Protein AF-A0A3C1RRQ0-F1 (afdb_monomer_lite)

Secondary structure (DSSP, 8-state):
-HHHHHHHHHTS---HHHHHHHHHHHHHHHHHHTT-THHHHHHHHHHHHHHT-TTTS-GGGTTTTTHHHHHHHHHHHTHHHHHHHHHHHHHHHHHHHHTS----SEEEEEEE-SSSPPEEEEEE-GGGGT--HHHHHHHHHHHHHHHHHHH----SEEEEEEE-TTS-EEEEEE-SSTTS-EE---HHHHHHHHHHHGGGT----

Radius of gyration: 26.64 Å; chains: 1; bounding box: 57×30×77 Å

Foldseek 3Di:
DLVLQLVLLVVDPDDPLCSNLLSLQLVLLLCVVVVHPSNVVSPVVSLVSLVVCCVQQPPPCVPPPCSVVSSVVSVVVCVVVSVVSSVVVNVVVVVVVVVQLQFAQKKWKWFAAPDDHTDIDIDGDPCRRVDGPVRVVVVNLVSVVVVCVVVVDQGPWMKMFGAHPVRATSWMWTCNPSVDIDTDPDRVCRVVVCVVCCVVVPDDD

Sequence (205 aa):
INQLASWFLSMFSIPSQILEVLTHTVTSVVCKAIGSAGAEVSRYLSAGLLQGLPQLIPKIGSTTGTLFGGAWAVLMGYAPWIALVAGLILVALKLSDKKKVKFGRLVYLFGTRLVGSPDTGFAGTYDMYDMNEAQMRAFIIEFAKELLHELGVAYVNLWAFNINNDDEVALMFDLTNINNPVEITDKTIQQTTWDSLKHFADEPF

Structure (mmCIF, N/CA/C/O backbone):
data_AF-A0A3C1RRQ0-F1
#
_entry.id   AF-A0A3C1RRQ0-F1
#
loop_
_atom_site.group_PDB
_atom_site.id
_atom_site.type_symbol
_atom_site.label_atom_id
_atom_site.label_alt_id
_atom_site.label_comp_id
_atom_site.label_asym_id
_atom_site.label_entity_id
_atom_site.label_seq_id
_atom_site.pdbx_PDB_ins_code
_atom_site.Cartn_x
_atom_site.Cartn_y
_atom_site.Cartn_z
_atom_site.occupancy
_atom_site.B_iso_or_equiv
_atom_site.auth_seq_id
_atom_site.auth_comp_id
_atom_site.auth_asym_id
_atom_site.auth_atom_id
_atom_site.pdbx_PDB_model_num
ATOM 1 N N . ILE A 1 1 ? 7.209 5.432 -12.928 1.00 79.75 1 ILE A N 1
ATOM 2 C CA . ILE A 1 1 ? 8.268 4.565 -13.516 1.00 79.75 1 ILE A CA 1
ATOM 3 C C . ILE A 1 1 ? 9.318 5.395 -14.250 1.00 79.75 1 ILE A C 1
ATOM 5 O O . ILE A 1 1 ? 10.473 5.313 -13.867 1.00 79.75 1 ILE A O 1
ATOM 9 N N . ASN A 1 2 ? 8.944 6.234 -15.224 1.00 82.19 2 ASN A N 1
ATOM 10 C CA . ASN A 1 2 ? 9.904 7.053 -15.982 1.00 82.19 2 ASN A CA 1
ATOM 11 C C . ASN A 1 2 ? 10.783 7.965 -15.097 1.00 82.19 2 ASN A C 1
ATOM 13 O O . ASN A 1 2 ? 12.002 7.879 -15.170 1.00 82.19 2 ASN A O 1
ATOM 17 N N . GLN A 1 3 ? 10.192 8.716 -14.161 1.00 84.12 3 GLN A N 1
ATOM 18 C CA . GLN A 1 3 ? 10.955 9.531 -13.198 1.00 84.12 3 GLN A CA 1
ATOM 19 C C . GLN A 1 3 ? 11.933 8.703 -12.343 1.00 84.12 3 GLN A C 1
ATOM 21 O O . GLN A 1 3 ? 13.057 9.132 -12.109 1.00 84.12 3 GLN A O 1
ATOM 26 N N . LEU A 1 4 ? 11.537 7.492 -11.926 1.00 81.56 4 LEU A N 1
ATOM 27 C CA . LEU A 1 4 ? 12.416 6.574 -11.189 1.00 81.56 4 LEU A CA 1
ATOM 28 C C . LEU A 1 4 ? 13.572 6.095 -12.069 1.00 81.56 4 LEU A C 1
ATOM 30 O O . LEU A 1 4 ? 14.715 6.104 -11.628 1.00 81.56 4 LEU A O 1
ATOM 34 N N . ALA A 1 5 ? 13.287 5.716 -13.317 1.00 82.75 5 ALA A N 1
ATOM 35 C CA . ALA A 1 5 ? 14.312 5.322 -14.276 1.00 82.75 5 ALA A CA 1
ATOM 36 C C . ALA A 1 5 ? 15.308 6.463 -14.524 1.00 82.75 5 ALA A C 1
ATOM 38 O O . ALA A 1 5 ? 16.509 6.226 -14.455 1.00 82.75 5 ALA A O 1
ATOM 39 N N . SER A 1 6 ? 14.829 7.696 -14.717 1.00 86.06 6 SER A N 1
ATOM 40 C CA . SER A 1 6 ? 15.682 8.877 -14.885 1.00 86.06 6 SER A CA 1
ATOM 41 C C . SER A 1 6 ? 16.550 9.130 -13.655 1.00 86.06 6 SER A C 1
ATOM 43 O O . SER A 1 6 ? 17.738 9.402 -13.794 1.00 86.06 6 SER A O 1
ATOM 45 N N . TRP A 1 7 ? 15.973 9.033 -12.455 1.00 86.12 7 TRP A N 1
ATOM 46 C CA . TRP A 1 7 ? 16.695 9.247 -11.204 1.00 86.12 7 TRP A CA 1
ATOM 47 C C . TRP A 1 7 ? 17.807 8.213 -11.011 1.00 86.12 7 TRP A C 1
ATOM 49 O O . TRP A 1 7 ? 18.962 8.591 -10.834 1.00 86.12 7 TRP A O 1
ATOM 59 N N . PHE A 1 8 ? 17.499 6.920 -11.144 1.00 85.75 8 PHE A N 1
ATOM 60 C CA . PHE A 1 8 ? 18.507 5.865 -11.037 1.00 85.75 8 PHE A CA 1
ATOM 61 C C . PHE A 1 8 ? 19.578 5.984 -12.123 1.00 85.75 8 PHE A C 1
ATOM 63 O O . PHE A 1 8 ? 20.761 5.856 -11.827 1.00 85.75 8 PHE A O 1
ATOM 70 N N . LEU A 1 9 ? 19.191 6.258 -13.373 1.00 85.44 9 LEU A N 1
ATOM 71 C CA . LEU A 1 9 ? 20.148 6.395 -14.470 1.00 85.44 9 LEU A CA 1
ATOM 72 C C . LEU A 1 9 ? 21.063 7.619 -14.304 1.00 85.44 9 LEU A C 1
ATOM 74 O O . LEU A 1 9 ? 22.229 7.548 -14.681 1.00 85.44 9 LEU A O 1
ATOM 78 N N . SER A 1 10 ? 20.569 8.705 -13.697 1.00 84.50 10 SER A N 1
ATOM 79 C CA . SER A 1 10 ? 21.356 9.915 -13.411 1.00 84.50 10 SER A CA 1
ATOM 80 C C . SER A 1 10 ? 22.462 9.711 -12.373 1.00 84.50 10 SER A C 1
ATOM 82 O O . SER A 1 10 ? 23.395 10.507 -12.309 1.00 84.50 10 SER A O 1
ATOM 84 N N . MET A 1 11 ? 22.387 8.636 -11.579 1.00 84.88 11 MET A N 1
ATOM 85 C CA . MET A 1 11 ? 23.452 8.269 -10.638 1.00 84.88 11 MET A CA 1
ATOM 86 C C . MET A 1 11 ? 24.686 7.714 -11.344 1.00 84.88 11 MET A C 1
ATOM 88 O O . MET A 1 11 ? 25.777 7.702 -10.777 1.00 84.88 11 MET A O 1
ATOM 92 N N . PHE A 1 12 ? 24.516 7.245 -12.577 1.00 82.81 12 PHE A N 1
ATOM 93 C CA . PHE A 1 12 ? 25.613 6.822 -13.425 1.00 82.81 12 PHE A CA 1
ATOM 94 C C . PHE A 1 12 ? 26.057 8.019 -14.266 1.00 82.81 12 PHE A C 1
ATOM 96 O O . PHE A 1 12 ? 25.234 8.829 -14.689 1.00 82.81 12 PHE A O 1
ATOM 103 N N . SER A 1 13 ? 27.357 8.132 -14.546 1.00 81.56 13 SER A N 1
ATOM 104 C CA . SER A 1 13 ? 27.930 9.195 -15.390 1.00 81.56 13 SER A CA 1
ATOM 105 C C . SER A 1 13 ? 27.592 9.000 -16.880 1.00 81.56 13 SER A C 1
ATOM 107 O O . SER A 1 13 ? 28.469 8.954 -17.741 1.00 81.56 13 SER A O 1
ATOM 109 N N . ILE A 1 14 ? 26.307 8.822 -17.181 1.00 83.12 14 ILE A N 1
ATOM 110 C CA . ILE A 1 14 ? 25.755 8.617 -18.513 1.00 83.12 14 ILE A CA 1
ATOM 111 C C . ILE A 1 14 ? 25.601 9.986 -19.190 1.00 83.12 14 ILE A C 1
ATOM 113 O O . ILE A 1 14 ? 25.056 10.911 -18.584 1.00 83.12 14 ILE A O 1
ATOM 117 N N . PRO A 1 15 ? 26.027 10.134 -20.457 1.00 82.69 15 PRO A N 1
ATOM 118 C CA . PRO A 1 15 ? 25.820 11.366 -21.207 1.00 82.69 15 PRO A CA 1
ATOM 119 C C . PRO A 1 15 ? 24.340 11.764 -21.267 1.00 82.69 15 PRO A C 1
ATOM 121 O O . PRO A 1 15 ? 23.478 10.944 -21.589 1.00 82.69 15 PRO A O 1
ATOM 124 N N . SER A 1 16 ? 24.042 13.044 -21.044 1.00 79.00 16 SER A N 1
ATOM 125 C CA . SER A 1 16 ? 22.667 13.574 -21.062 1.00 79.00 16 SER A CA 1
ATOM 126 C C . SER A 1 16 ? 21.916 13.269 -22.363 1.00 79.00 16 SER A C 1
ATOM 128 O O . SER A 1 16 ? 20.717 13.020 -22.340 1.00 79.00 16 SER A O 1
ATOM 130 N N . GLN A 1 17 ? 22.640 13.202 -23.482 1.00 77.50 17 GLN A N 1
ATOM 131 C CA . GLN A 1 17 ? 22.106 12.916 -24.816 1.00 77.50 17 GLN A CA 1
ATOM 132 C C . GLN A 1 17 ? 21.494 11.511 -24.948 1.00 77.50 17 GLN A C 1
ATOM 134 O O . GLN A 1 17 ? 20.570 11.329 -25.731 1.00 77.50 17 GLN A O 1
ATOM 139 N N . ILE A 1 18 ? 21.998 10.516 -24.205 1.00 82.62 18 ILE A N 1
ATOM 140 C CA . ILE A 1 18 ? 21.470 9.140 -24.230 1.00 82.62 18 ILE A CA 1
ATOM 141 C C . ILE A 1 18 ? 20.615 8.835 -22.994 1.00 82.62 18 ILE A C 1
ATOM 143 O O . ILE A 1 18 ? 19.837 7.885 -22.997 1.00 82.62 18 ILE A O 1
ATOM 147 N N . LEU A 1 19 ? 20.718 9.649 -21.941 1.00 85.94 19 LEU A N 1
ATOM 148 C CA . LEU A 1 19 ? 20.004 9.448 -20.683 1.00 85.94 19 LEU A CA 1
ATOM 149 C C . LEU A 1 19 ? 18.484 9.355 -20.886 1.00 85.94 19 LEU A C 1
ATOM 151 O O . LEU A 1 19 ? 17.839 8.463 -20.334 1.00 85.94 19 LEU A O 1
ATOM 155 N N . GLU A 1 20 ? 17.916 10.231 -21.714 1.00 85.50 20 GLU A N 1
ATOM 156 C CA . GLU A 1 20 ? 16.476 10.258 -21.995 1.00 85.50 20 GLU A CA 1
ATOM 157 C C . GLU A 1 20 ? 16.025 9.003 -22.763 1.00 85.50 20 GLU A C 1
ATOM 159 O O . GLU A 1 20 ? 15.056 8.338 -22.385 1.00 85.50 20 GLU A O 1
ATOM 164 N N . VAL A 1 21 ? 16.807 8.586 -23.765 1.00 85.62 21 VAL A N 1
ATOM 165 C CA . VAL A 1 21 ? 16.605 7.325 -24.497 1.00 85.62 21 VAL A CA 1
ATOM 166 C C . VAL A 1 21 ? 16.619 6.128 -23.544 1.00 85.62 21 VAL A C 1
ATOM 168 O O . VAL A 1 21 ? 15.747 5.256 -23.611 1.00 85.62 21 VAL A O 1
ATOM 171 N N . LEU A 1 22 ? 17.604 6.058 -22.646 1.00 87.44 22 LEU A N 1
ATOM 172 C CA . LEU A 1 22 ? 17.725 4.960 -21.686 1.00 87.44 22 LEU A CA 1
ATOM 173 C C . LEU A 1 22 ? 16.583 4.977 -20.673 1.00 87.44 22 LEU A C 1
ATOM 175 O O . LEU A 1 22 ? 16.071 3.918 -20.325 1.00 87.44 22 LEU A O 1
ATOM 179 N N . THR A 1 23 ? 16.119 6.157 -20.271 1.00 88.50 23 THR A N 1
ATOM 180 C CA . THR A 1 23 ? 14.986 6.325 -19.355 1.00 88.50 23 THR A CA 1
ATOM 181 C C . THR A 1 23 ? 13.710 5.726 -19.938 1.00 88.50 23 THR A C 1
ATOM 183 O O . THR A 1 23 ? 13.039 4.920 -19.284 1.00 88.50 23 THR A O 1
ATOM 186 N N . HIS A 1 24 ? 13.393 6.047 -21.193 1.00 86.25 24 HIS A N 1
ATOM 187 C CA . HIS A 1 24 ? 12.245 5.461 -21.884 1.00 86.25 24 HIS A CA 1
ATOM 188 C C . HIS A 1 24 ? 12.434 3.964 -22.164 1.00 86.25 24 HIS A C 1
ATOM 190 O O . HIS A 1 24 ? 11.478 3.193 -22.063 1.00 86.25 24 HIS A O 1
ATOM 196 N N . THR A 1 25 ? 13.668 3.518 -22.409 1.00 85.56 25 THR A N 1
ATOM 197 C CA . THR A 1 25 ? 13.975 2.101 -22.648 1.00 85.56 25 THR A CA 1
ATOM 198 C C . THR A 1 25 ? 13.790 1.266 -21.383 1.00 85.56 25 THR A C 1
ATOM 200 O O . THR A 1 25 ? 13.086 0.258 -21.410 1.00 85.56 25 THR A O 1
ATOM 203 N N . VAL A 1 26 ? 14.330 1.716 -20.248 1.00 89.12 26 VAL A N 1
ATOM 204 C CA . VAL A 1 26 ? 14.112 1.097 -18.933 1.00 89.12 26 VAL A CA 1
ATOM 205 C C . VAL A 1 26 ? 12.627 1.108 -18.582 1.00 89.12 26 VAL A C 1
ATOM 207 O O . VAL A 1 26 ? 12.093 0.088 -18.152 1.00 89.12 26 VAL A O 1
ATOM 210 N N . THR A 1 27 ? 11.930 2.223 -18.825 1.00 86.25 27 THR A N 1
ATOM 211 C CA . THR A 1 27 ? 10.479 2.315 -18.603 1.00 86.25 27 THR A CA 1
ATOM 212 C C . THR A 1 27 ? 9.725 1.279 -19.431 1.00 86.25 27 THR A C 1
ATOM 214 O O . THR A 1 27 ? 8.854 0.600 -18.897 1.00 86.25 27 THR A O 1
ATOM 217 N N . SER A 1 28 ? 10.084 1.099 -20.706 1.00 86.38 28 SER A N 1
ATOM 218 C CA . SER A 1 28 ? 9.483 0.081 -21.573 1.00 86.38 28 SER A CA 1
ATOM 219 C C . SER A 1 28 ? 9.704 -1.336 -21.035 1.00 86.38 28 SER A C 1
ATOM 221 O O . SER A 1 28 ? 8.750 -2.110 -20.960 1.00 86.38 28 SER A O 1
ATOM 223 N N . VAL A 1 29 ? 10.926 -1.663 -20.594 1.00 87.56 29 VAL A N 1
ATOM 224 C CA . VAL A 1 29 ? 11.265 -2.977 -20.017 1.00 87.56 29 VAL A CA 1
ATOM 225 C C . VAL A 1 29 ? 10.462 -3.250 -18.746 1.00 87.56 29 VAL A C 1
ATOM 227 O O . VAL A 1 29 ? 9.860 -4.316 -18.623 1.00 87.56 29 VAL A O 1
ATOM 230 N N . VAL A 1 30 ? 10.405 -2.283 -17.826 1.00 86.88 30 VAL A N 1
ATOM 231 C CA . VAL A 1 30 ? 9.637 -2.410 -16.579 1.00 86.88 30 VAL A CA 1
ATOM 232 C C . VAL A 1 30 ? 8.147 -2.561 -16.883 1.00 86.88 30 VAL A C 1
ATOM 234 O O . VAL A 1 30 ? 7.524 -3.493 -16.386 1.00 86.88 30 VAL A O 1
ATOM 237 N N . CYS A 1 31 ? 7.584 -1.703 -17.742 1.00 81.31 31 CYS A N 1
ATOM 238 C CA . CYS A 1 31 ? 6.180 -1.779 -18.147 1.00 81.31 31 CYS A CA 1
ATOM 239 C C . CYS A 1 31 ? 5.845 -3.123 -18.809 1.00 81.31 31 CYS A C 1
ATOM 241 O O . CYS A 1 31 ? 4.787 -3.684 -18.535 1.00 81.31 31 CYS A O 1
ATOM 243 N N . LYS A 1 32 ? 6.748 -3.673 -19.633 1.00 83.19 32 LYS A N 1
ATOM 244 C CA . LYS A 1 32 ? 6.569 -4.990 -20.258 1.00 83.19 32 LYS A CA 1
ATOM 245 C C . LYS A 1 32 ? 6.545 -6.104 -19.214 1.00 83.19 32 LYS A C 1
ATOM 247 O O . LYS A 1 32 ? 5.710 -6.996 -19.301 1.00 83.19 32 LYS A O 1
ATOM 252 N N . ALA A 1 33 ? 7.439 -6.046 -18.231 1.00 81.62 33 ALA A N 1
ATOM 253 C CA . ALA A 1 33 ? 7.523 -7.045 -17.170 1.00 81.62 33 ALA A CA 1
ATOM 254 C C . ALA A 1 33 ? 6.287 -7.058 -16.251 1.00 81.62 33 ALA A C 1
ATOM 256 O O . ALA A 1 33 ? 5.958 -8.108 -15.708 1.00 81.62 33 ALA A O 1
ATOM 257 N N . ILE A 1 34 ? 5.584 -5.929 -16.114 1.00 80.81 34 ILE A N 1
ATOM 258 C CA . ILE A 1 34 ? 4.335 -5.823 -15.337 1.00 80.81 34 ILE A CA 1
ATOM 259 C C . ILE A 1 34 ? 3.060 -5.916 -16.197 1.00 80.81 34 ILE A C 1
ATOM 261 O O . ILE A 1 34 ? 1.968 -5.704 -15.683 1.00 80.81 34 ILE A O 1
ATOM 265 N N . GLY A 1 35 ? 3.173 -6.186 -17.504 1.00 73.88 35 GLY A N 1
ATOM 266 C CA . GLY A 1 35 ? 2.017 -6.307 -18.406 1.00 73.88 35 GLY A CA 1
ATOM 267 C C . GLY A 1 35 ? 1.290 -4.991 -18.729 1.00 73.88 35 GLY A C 1
ATOM 268 O O . GLY A 1 35 ? 0.137 -5.015 -19.146 1.00 73.88 35 GLY A O 1
ATOM 269 N N . SER A 1 36 ? 1.936 -3.835 -18.550 1.00 77.69 36 SER A N 1
ATOM 270 C CA . SER A 1 36 ? 1.334 -2.520 -18.806 1.00 77.69 36 SER A CA 1
ATOM 271 C C . SER A 1 36 ? 1.416 -2.109 -20.282 1.00 77.69 36 SER A C 1
ATOM 273 O O . SER A 1 36 ? 2.483 -2.170 -20.901 1.00 77.69 36 SER A O 1
ATOM 275 N N . ALA A 1 37 ? 0.319 -1.558 -20.819 1.00 73.00 37 ALA A N 1
ATOM 276 C CA . ALA A 1 37 ? 0.249 -0.979 -22.168 1.00 73.00 37 ALA A CA 1
ATOM 277 C C . ALA A 1 37 ? 1.259 0.169 -22.405 1.00 73.00 37 ALA A C 1
ATOM 279 O O . ALA A 1 37 ? 1.654 0.438 -23.540 1.00 73.00 37 ALA A O 1
ATOM 280 N N . GLY A 1 38 ? 1.760 0.808 -21.338 1.00 70.50 38 GLY A N 1
ATOM 281 C CA . GLY A 1 38 ? 2.789 1.852 -21.425 1.00 70.50 38 GLY A CA 1
ATOM 282 C C . GLY A 1 38 ? 4.147 1.367 -21.956 1.00 70.50 38 GLY A C 1
ATOM 283 O O . GLY A 1 38 ? 5.010 2.190 -22.281 1.00 70.50 38 GLY A O 1
ATOM 284 N N . ALA A 1 39 ? 4.346 0.047 -22.068 1.00 73.06 39 ALA A N 1
ATOM 285 C CA . ALA A 1 39 ? 5.558 -0.552 -22.619 1.00 73.06 39 ALA A CA 1
ATOM 286 C C . ALA A 1 39 ? 5.780 -0.170 -24.086 1.00 73.06 39 ALA A C 1
ATOM 288 O O . ALA A 1 39 ? 6.899 0.171 -24.478 1.00 73.06 39 ALA A O 1
ATOM 289 N N . GLU A 1 40 ? 4.715 -0.201 -24.885 1.00 70.44 40 GLU A N 1
ATOM 290 C CA . GLU A 1 40 ? 4.787 0.054 -26.320 1.00 70.44 40 GLU A CA 1
ATOM 291 C C . GLU A 1 40 ? 4.986 1.542 -26.623 1.00 70.44 40 GLU A C 1
ATOM 293 O O . GLU A 1 40 ? 5.872 1.894 -27.402 1.00 70.44 40 GLU A O 1
ATOM 298 N N . VAL A 1 41 ? 4.258 2.417 -25.922 1.00 75.19 41 VAL A N 1
ATOM 299 C CA . VAL A 1 41 ? 4.425 3.877 -26.023 1.00 75.19 41 VAL A CA 1
ATOM 300 C C . VAL A 1 41 ? 5.863 4.275 -25.695 1.00 75.19 41 VAL A C 1
ATOM 302 O O . VAL A 1 41 ? 6.512 4.981 -26.464 1.00 75.19 41 VAL A O 1
ATOM 305 N N . SER A 1 42 ? 6.403 3.759 -24.589 1.00 79.12 42 SER A N 1
ATOM 306 C CA . SER A 1 42 ? 7.775 4.072 -24.174 1.00 79.12 42 SER A CA 1
ATOM 307 C C . SER A 1 42 ? 8.814 3.566 -25.178 1.00 79.12 42 SER A C 1
ATOM 309 O O . SER A 1 42 ? 9.807 4.246 -25.418 1.00 79.12 42 SER A O 1
ATOM 311 N N . ARG A 1 43 ? 8.571 2.415 -25.820 1.00 76.62 43 ARG A N 1
ATOM 312 C CA . ARG A 1 43 ? 9.446 1.878 -26.873 1.00 76.62 43 ARG A CA 1
ATOM 313 C C . ARG A 1 43 ? 9.497 2.797 -28.095 1.00 76.62 43 ARG A C 1
ATOM 315 O O . ARG A 1 43 ? 10.583 3.038 -28.618 1.00 76.62 43 ARG A O 1
ATOM 322 N N . TYR A 1 44 ? 8.349 3.305 -28.546 1.00 79.50 44 TYR A N 1
ATOM 323 C CA . TYR A 1 44 ? 8.303 4.229 -29.684 1.00 79.50 44 TYR A CA 1
ATOM 324 C C . TYR A 1 44 ? 8.950 5.575 -29.358 1.00 79.50 44 TYR A C 1
ATOM 326 O O . TYR A 1 44 ? 9.660 6.114 -30.203 1.00 79.50 44 TYR A O 1
ATOM 334 N N . LEU A 1 45 ? 8.790 6.072 -28.127 1.00 81.38 45 LEU A N 1
ATOM 335 C CA . LEU A 1 45 ? 9.476 7.283 -27.671 1.00 81.38 45 LEU A CA 1
ATOM 336 C C . LEU A 1 45 ? 11.001 7.104 -27.670 1.00 81.38 45 LEU A C 1
ATOM 338 O O . LEU A 1 45 ? 11.701 7.930 -28.248 1.00 81.38 45 LEU A O 1
ATOM 342 N N . SER A 1 46 ? 11.523 5.991 -27.137 1.00 80.56 46 SER A N 1
ATOM 343 C CA . SER A 1 46 ? 12.960 5.680 -27.227 1.00 80.56 46 SER A CA 1
ATOM 344 C C . SER A 1 46 ? 13.458 5.632 -28.672 1.00 80.56 46 SER A C 1
ATOM 346 O O . SER A 1 46 ? 14.525 6.162 -28.976 1.00 80.56 46 SER A O 1
ATOM 348 N N . ALA A 1 47 ? 12.697 4.993 -29.566 1.00 75.94 47 ALA A N 1
ATOM 349 C CA . ALA A 1 47 ? 13.059 4.880 -30.975 1.00 75.94 47 ALA A CA 1
ATOM 350 C C . ALA A 1 47 ? 13.061 6.247 -31.678 1.00 75.94 47 ALA A C 1
ATOM 352 O O . ALA A 1 47 ? 13.996 6.542 -32.419 1.00 75.94 47 ALA A O 1
ATOM 353 N N . GLY A 1 48 ? 12.062 7.094 -31.416 1.00 76.62 48 GLY A N 1
ATOM 354 C CA . GLY A 1 48 ? 11.986 8.452 -31.958 1.00 76.62 48 GLY A CA 1
ATOM 355 C C . GLY A 1 48 ? 13.131 9.344 -31.474 1.00 76.62 48 GLY A C 1
ATOM 356 O O . GLY A 1 48 ? 13.754 10.035 -32.277 1.00 76.62 48 GLY A O 1
ATOM 357 N N . LEU A 1 49 ? 13.478 9.270 -30.186 1.00 81.62 49 LEU A N 1
ATOM 358 C CA . LEU A 1 49 ? 14.608 10.013 -29.621 1.00 81.62 49 LEU A CA 1
ATOM 359 C C . LEU A 1 49 ? 15.946 9.562 -30.223 1.00 81.62 49 LEU A C 1
ATOM 361 O O . LEU A 1 49 ? 16.768 10.394 -30.595 1.00 81.62 49 LEU A O 1
ATOM 365 N N . LEU A 1 50 ? 16.145 8.253 -30.402 1.00 78.06 50 LEU A N 1
ATOM 366 C CA . LEU A 1 50 ? 17.331 7.703 -31.064 1.00 78.06 50 LEU A CA 1
ATOM 367 C C . LEU A 1 50 ? 17.455 8.171 -32.521 1.00 78.06 50 LEU A C 1
ATOM 369 O O . LEU A 1 50 ? 18.544 8.541 -32.956 1.00 78.06 50 LEU A O 1
ATOM 373 N N . GLN A 1 51 ? 16.347 8.224 -33.264 1.00 73.62 51 GLN A N 1
ATOM 374 C CA . GLN A 1 51 ? 16.327 8.768 -34.628 1.00 73.62 51 GLN A CA 1
ATOM 375 C C . GLN A 1 51 ? 16.760 10.242 -34.687 1.00 73.62 51 GLN A C 1
ATOM 377 O O . GLN A 1 51 ? 17.354 10.667 -35.680 1.00 73.62 51 GLN A O 1
ATOM 382 N N . GLY A 1 52 ? 16.507 11.004 -33.620 1.00 72.06 52 GLY A N 1
ATOM 383 C CA . GLY A 1 52 ? 16.934 12.394 -33.463 1.00 72.06 52 GLY A CA 1
ATOM 384 C C . GLY A 1 52 ? 18.425 12.589 -33.155 1.00 72.06 52 GLY A C 1
ATOM 385 O O . GLY A 1 52 ? 18.878 13.732 -33.126 1.00 72.06 52 GLY A O 1
ATOM 386 N N . LEU A 1 53 ? 19.201 11.513 -32.957 1.00 74.56 53 LEU A N 1
ATOM 387 C CA . LEU A 1 53 ? 20.618 11.552 -32.565 1.00 74.56 53 LEU A CA 1
ATOM 388 C C . LEU A 1 53 ? 21.532 10.986 -33.674 1.00 74.56 53 LEU A C 1
ATOM 390 O O . LEU A 1 53 ? 22.108 9.902 -33.525 1.00 74.56 53 LEU A O 1
ATOM 394 N N . PRO A 1 54 ? 21.714 11.710 -34.797 1.00 65.56 54 PRO A N 1
ATOM 395 C CA . PRO A 1 54 ? 22.477 11.236 -35.958 1.00 65.56 54 PRO A CA 1
ATOM 396 C C . PRO A 1 54 ? 23.966 10.988 -35.675 1.00 65.56 54 PRO A C 1
ATOM 398 O O . PRO A 1 54 ? 24.623 10.272 -36.428 1.00 65.56 54 PRO A O 1
ATOM 401 N N . GLN A 1 55 ? 24.502 11.568 -34.599 1.00 67.06 55 GLN A N 1
ATOM 402 C CA . GLN A 1 55 ? 25.865 11.337 -34.122 1.00 67.06 55 GLN A CA 1
ATOM 403 C C . GLN A 1 55 ? 26.057 9.966 -33.448 1.00 67.06 55 GLN A C 1
ATOM 405 O O . GLN A 1 55 ? 27.179 9.475 -33.391 1.00 67.06 55 GLN A O 1
ATOM 410 N N . LEU A 1 56 ? 24.980 9.347 -32.949 1.00 64.62 56 LEU A N 1
ATOM 411 C CA . LEU A 1 56 ? 25.008 8.035 -32.286 1.00 64.62 56 LEU A CA 1
ATOM 412 C C . LEU A 1 56 ? 24.492 6.919 -33.197 1.00 64.62 56 LEU A C 1
ATOM 414 O O . LEU A 1 56 ? 24.921 5.774 -33.078 1.00 64.62 56 LEU A O 1
ATOM 418 N N . ILE A 1 57 ? 23.600 7.253 -34.132 1.00 67.25 57 ILE A N 1
ATOM 419 C CA . ILE A 1 57 ? 23.140 6.349 -35.185 1.00 67.25 57 ILE A CA 1
ATOM 420 C C . ILE A 1 57 ? 23.541 6.967 -36.525 1.00 67.25 57 ILE A C 1
ATOM 422 O O . ILE A 1 57 ? 22.820 7.827 -37.041 1.00 67.25 57 ILE A O 1
ATOM 426 N N . PRO A 1 58 ? 24.682 6.547 -37.108 1.00 57.06 58 PRO A N 1
ATOM 427 C CA . PRO A 1 58 ? 25.087 7.019 -38.421 1.00 57.06 58 PRO A CA 1
ATOM 428 C C . PRO A 1 58 ? 23.957 6.764 -39.421 1.00 57.06 58 PRO A C 1
ATOM 430 O O . PRO A 1 58 ? 23.513 5.629 -39.598 1.00 57.06 58 PRO A O 1
ATOM 433 N N . LYS A 1 59 ? 23.508 7.813 -40.120 1.00 53.97 59 LYS A N 1
ATOM 434 C CA . LYS A 1 59 ? 22.432 7.755 -41.135 1.00 53.97 59 LYS A CA 1
ATOM 435 C C . LYS A 1 59 ? 22.743 6.859 -42.352 1.00 53.97 59 LYS A C 1
ATOM 437 O O . LYS A 1 59 ? 21.936 6.787 -43.272 1.00 53.97 59 LYS A O 1
ATOM 442 N N . ILE A 1 60 ? 23.880 6.160 -42.360 1.00 48.03 60 ILE A N 1
ATOM 443 C CA . ILE A 1 60 ? 24.406 5.347 -43.471 1.00 48.03 60 ILE A CA 1
ATOM 444 C C . ILE A 1 60 ? 23.505 4.124 -43.779 1.00 48.03 60 ILE A C 1
ATOM 446 O O . ILE A 1 60 ? 23.669 3.465 -44.797 1.00 48.03 60 ILE A O 1
ATOM 450 N N . GLY A 1 61 ? 22.493 3.841 -42.952 1.00 45.12 61 GLY A N 1
ATOM 451 C CA . GLY A 1 61 ? 21.570 2.714 -43.126 1.00 45.12 61 GLY A CA 1
ATOM 452 C C . GLY A 1 61 ? 20.195 3.008 -43.745 1.00 45.12 61 GLY A C 1
ATOM 453 O O . GLY A 1 61 ? 19.305 2.159 -43.669 1.00 45.12 61 GLY A O 1
ATOM 454 N N . SER A 1 62 ? 19.953 4.200 -44.299 1.00 41.53 62 SER A N 1
ATOM 455 C CA . SER A 1 62 ? 18.587 4.622 -44.666 1.00 41.53 62 SER A CA 1
ATOM 456 C C . SER A 1 62 ? 18.031 4.043 -45.974 1.00 41.53 62 SER A C 1
ATOM 458 O O . SER A 1 62 ? 16.879 4.317 -46.297 1.00 41.53 62 SER A O 1
ATOM 460 N N . THR A 1 63 ? 18.780 3.216 -46.710 1.00 40.91 63 THR A N 1
ATOM 461 C CA . THR A 1 63 ? 18.293 2.623 -47.975 1.00 40.91 63 THR A CA 1
ATOM 462 C C . THR A 1 63 ? 17.869 1.153 -47.850 1.00 40.91 63 THR A C 1
ATOM 464 O O . THR A 1 63 ? 17.205 0.644 -48.745 1.00 40.91 63 THR A O 1
ATOM 467 N N . THR A 1 64 ? 18.183 0.463 -46.743 1.00 42.66 64 THR A N 1
ATOM 468 C CA . THR A 1 64 ? 17.906 -0.987 -46.582 1.00 42.66 64 THR A CA 1
ATOM 469 C C . THR A 1 64 ? 17.304 -1.397 -45.230 1.00 42.66 64 THR A C 1
ATOM 471 O O . THR A 1 64 ? 17.237 -2.583 -44.921 1.00 42.66 64 THR A O 1
ATOM 474 N N . GLY A 1 65 ? 16.817 -0.456 -44.411 1.00 42.91 65 GLY A N 1
ATOM 475 C CA . GLY A 1 65 ? 16.141 -0.790 -43.143 1.00 42.91 65 GLY A CA 1
ATOM 476 C C . GLY A 1 65 ? 17.084 -1.103 -41.970 1.00 42.91 65 GLY A C 1
ATOM 477 O O . GLY A 1 65 ? 16.646 -1.589 -40.930 1.00 42.91 65 GLY A O 1
ATOM 478 N N . THR A 1 66 ? 18.373 -0.773 -42.084 1.00 48.75 66 THR A N 1
ATOM 479 C CA . THR A 1 66 ? 19.400 -1.031 -41.055 1.00 48.75 66 THR A CA 1
ATOM 480 C C . THR A 1 66 ? 19.448 0.021 -39.939 1.00 48.75 66 THR A C 1
ATOM 482 O O . THR A 1 66 ? 20.291 -0.065 -39.046 1.00 48.75 66 THR A O 1
ATOM 485 N N . LEU A 1 67 ? 18.491 0.961 -39.910 1.00 51.78 67 LEU A N 1
ATOM 486 C CA . LEU A 1 67 ? 18.306 1.926 -38.815 1.00 51.78 67 LEU A CA 1
ATOM 487 C C . LEU A 1 67 ? 18.146 1.234 -37.445 1.00 51.78 67 LEU A C 1
ATOM 489 O O . LEU A 1 67 ? 18.566 1.758 -36.415 1.00 51.78 67 LEU A O 1
ATOM 493 N N . PHE A 1 68 ? 17.613 0.010 -37.454 1.00 56.56 68 PHE A N 1
ATOM 494 C CA . PHE A 1 68 ? 17.475 -0.848 -36.280 1.00 56.56 68 PHE A CA 1
ATOM 495 C C . PHE A 1 68 ? 18.806 -1.398 -35.749 1.00 56.56 68 PHE A C 1
ATOM 497 O O . PHE A 1 68 ? 18.901 -1.652 -34.553 1.00 56.56 68 PHE A O 1
ATOM 504 N N . GLY A 1 69 ? 19.836 -1.553 -36.590 1.00 58.84 69 GLY A N 1
ATOM 505 C CA . GLY A 1 69 ? 21.121 -2.142 -36.197 1.00 58.84 69 GLY A CA 1
ATOM 506 C C . GLY A 1 69 ? 21.972 -1.209 -35.334 1.00 58.84 69 GLY A C 1
ATOM 507 O O . GLY A 1 69 ? 22.482 -1.623 -34.296 1.00 58.84 69 GLY A O 1
ATOM 508 N N . GLY A 1 70 ? 22.067 0.071 -35.714 1.00 66.44 70 GLY A N 1
ATOM 509 C CA . GLY A 1 70 ? 22.782 1.085 -34.928 1.00 66.44 70 GLY A CA 1
ATOM 510 C C . GLY A 1 70 ? 22.093 1.379 -33.594 1.00 66.44 70 GLY A C 1
ATOM 511 O O . GLY A 1 70 ? 22.748 1.428 -32.557 1.00 66.44 70 GLY A O 1
ATOM 512 N N . ALA A 1 71 ? 20.760 1.475 -33.600 1.00 70.31 71 ALA A N 1
ATOM 513 C CA . ALA A 1 71 ? 19.968 1.620 -32.381 1.00 70.31 71 ALA A CA 1
ATOM 514 C C . ALA A 1 71 ? 20.158 0.430 -31.424 1.00 70.31 71 ALA A C 1
ATOM 516 O O . ALA A 1 71 ? 20.372 0.630 -30.230 1.00 70.31 71 ALA A O 1
ATOM 517 N N . TRP A 1 72 ? 20.149 -0.803 -31.945 1.00 71.62 72 TRP A N 1
ATOM 518 C CA . TRP A 1 72 ? 20.439 -1.997 -31.147 1.00 71.62 72 TRP A CA 1
ATOM 519 C C . TRP A 1 72 ? 21.860 -1.994 -30.588 1.00 71.62 72 TRP A C 1
ATOM 521 O O . TRP A 1 72 ? 22.035 -2.297 -29.414 1.00 71.62 72 TRP A O 1
ATOM 531 N N . ALA A 1 73 ? 22.865 -1.629 -31.386 1.00 74.50 73 ALA A N 1
ATOM 532 C CA . ALA A 1 73 ? 24.254 -1.579 -30.933 1.00 74.50 73 ALA A CA 1
ATOM 533 C C . ALA A 1 73 ? 24.453 -0.565 -29.795 1.00 74.50 73 ALA A C 1
ATOM 535 O O . ALA A 1 73 ? 25.083 -0.886 -28.787 1.00 74.50 73 ALA A O 1
ATOM 536 N N . VAL A 1 74 ? 23.855 0.626 -29.918 1.00 79.81 74 VAL A N 1
ATOM 537 C CA . VAL A 1 74 ? 23.880 1.650 -28.865 1.00 79.81 74 VAL A CA 1
ATOM 538 C C . VAL A 1 74 ? 23.201 1.129 -27.598 1.00 79.81 74 VAL A C 1
ATOM 540 O O . VAL A 1 74 ? 23.798 1.176 -26.527 1.00 79.81 74 VAL A O 1
ATOM 543 N N . LEU A 1 75 ? 21.992 0.566 -27.702 1.00 81.25 75 LEU A N 1
ATOM 544 C CA . LEU A 1 75 ? 21.274 0.027 -26.541 1.00 81.25 75 LEU A CA 1
ATOM 545 C C . LEU A 1 75 ? 22.012 -1.147 -25.881 1.00 81.25 75 LEU A C 1
ATOM 547 O O . LEU A 1 75 ? 22.044 -1.226 -24.655 1.00 81.25 75 LEU A O 1
ATOM 551 N N . MET A 1 76 ? 22.651 -2.018 -26.665 1.00 81.75 76 MET A N 1
ATOM 552 C CA . MET A 1 76 ? 23.460 -3.127 -26.149 1.00 81.75 76 MET A CA 1
ATOM 553 C C . MET A 1 76 ? 24.693 -2.641 -25.385 1.00 81.75 76 MET A C 1
ATOM 555 O O . MET A 1 76 ? 25.044 -3.238 -24.370 1.00 81.75 76 MET A O 1
ATOM 559 N N . GLY A 1 77 ? 25.300 -1.523 -25.795 1.00 84.56 77 GLY A N 1
ATOM 560 C CA . GLY A 1 77 ? 26.385 -0.885 -25.044 1.00 84.56 77 GLY A CA 1
ATOM 561 C C . GLY A 1 77 ? 25.974 -0.439 -23.634 1.00 84.56 77 GLY A C 1
ATOM 562 O O . GLY A 1 77 ? 26.793 -0.446 -22.719 1.00 84.56 77 GLY A O 1
ATOM 563 N N . TYR A 1 78 ? 24.691 -0.123 -23.433 1.00 86.56 78 TYR A N 1
ATOM 564 C CA . TYR A 1 78 ? 24.119 0.258 -22.137 1.00 86.56 78 TYR A CA 1
ATOM 565 C C . TYR A 1 78 ? 23.292 -0.858 -21.482 1.00 86.56 78 TYR A C 1
ATOM 567 O O . TYR A 1 78 ? 22.664 -0.626 -20.445 1.00 86.56 78 TYR A O 1
ATOM 575 N N . ALA A 1 79 ? 23.305 -2.076 -22.036 1.00 85.81 79 ALA A N 1
ATOM 576 C CA . ALA A 1 79 ? 22.513 -3.197 -21.534 1.00 85.81 79 ALA A CA 1
ATOM 577 C C . ALA A 1 79 ? 22.728 -3.492 -20.036 1.00 85.81 79 ALA A C 1
ATOM 579 O O . ALA A 1 79 ? 21.722 -3.705 -19.353 1.00 85.81 79 ALA A O 1
ATOM 580 N N . PRO A 1 80 ? 23.959 -3.443 -19.476 1.00 88.50 80 PRO A N 1
ATOM 581 C CA . PRO A 1 80 ? 24.163 -3.657 -18.042 1.00 88.50 80 PRO A CA 1
ATOM 582 C C . PRO A 1 80 ? 23.395 -2.653 -17.173 1.00 88.50 80 PRO A C 1
ATOM 584 O O . PRO A 1 80 ? 22.756 -3.044 -16.198 1.00 88.50 80 PRO A O 1
ATOM 587 N N . TRP A 1 81 ? 23.390 -1.372 -17.554 1.00 88.44 81 TRP A N 1
ATOM 588 C CA . TRP A 1 81 ? 22.688 -0.323 -16.810 1.00 88.44 81 TRP A CA 1
ATOM 589 C C . TRP A 1 81 ? 21.177 -0.407 -16.978 1.00 88.44 81 TRP A C 1
ATOM 591 O O . TRP A 1 81 ? 20.446 -0.264 -16.000 1.00 88.44 81 TRP A O 1
ATOM 601 N N . ILE A 1 82 ? 20.706 -0.715 -18.189 1.00 87.69 82 ILE A N 1
ATOM 602 C CA . ILE A 1 82 ? 19.283 -0.947 -18.448 1.00 87.69 82 ILE A CA 1
ATOM 603 C C . ILE A 1 82 ? 18.773 -2.099 -17.574 1.00 87.69 82 ILE A C 1
ATOM 605 O O . ILE A 1 82 ? 17.762 -1.947 -16.890 1.00 87.69 82 ILE A O 1
ATOM 609 N N . ALA A 1 83 ? 19.479 -3.235 -17.571 1.00 88.88 83 ALA A N 1
ATOM 610 C CA . ALA A 1 83 ? 19.096 -4.418 -16.808 1.00 88.88 83 ALA A CA 1
ATOM 611 C C . ALA A 1 83 ? 19.131 -4.163 -15.295 1.00 88.88 83 ALA A C 1
ATOM 613 O O . ALA A 1 83 ? 18.187 -4.526 -14.592 1.00 88.88 83 ALA A O 1
ATOM 614 N N . LEU A 1 84 ? 20.180 -3.500 -14.800 1.00 90.56 84 LEU A N 1
ATOM 615 C CA . LEU A 1 84 ? 20.332 -3.181 -13.383 1.00 90.56 84 LEU A CA 1
ATOM 616 C C . LEU A 1 84 ? 19.220 -2.250 -12.888 1.00 90.56 84 LEU A C 1
ATOM 618 O O . LEU A 1 84 ? 18.558 -2.563 -11.899 1.00 90.56 84 LEU A O 1
ATOM 622 N N . VAL A 1 85 ? 18.960 -1.141 -13.587 1.00 90.81 85 VAL A N 1
ATOM 623 C CA . VAL A 1 85 ? 17.927 -0.182 -13.168 1.00 90.81 85 VAL A CA 1
ATOM 624 C C . VAL A 1 85 ? 16.527 -0.779 -13.310 1.00 90.81 85 VAL A C 1
ATOM 626 O O . VAL A 1 85 ? 15.710 -0.634 -12.401 1.00 90.81 85 VAL A O 1
ATOM 629 N N . ALA A 1 86 ? 16.244 -1.499 -14.400 1.00 88.31 86 ALA A N 1
ATOM 630 C CA . ALA A 1 86 ? 14.965 -2.189 -14.553 1.00 88.31 86 ALA A CA 1
ATOM 631 C C . ALA A 1 86 ? 14.750 -3.223 -13.436 1.00 88.31 86 ALA A C 1
ATOM 633 O O . ALA A 1 86 ? 13.666 -3.280 -12.859 1.00 88.31 86 ALA A O 1
ATOM 634 N N . GLY A 1 87 ? 15.788 -3.988 -13.083 1.00 88.50 87 GLY A N 1
ATOM 635 C CA . GLY A 1 87 ? 15.763 -4.940 -11.975 1.00 88.50 87 GLY A CA 1
ATOM 636 C C . GLY A 1 87 ? 15.477 -4.273 -10.629 1.00 88.50 87 GLY A C 1
ATOM 637 O O . GLY A 1 87 ? 14.591 -4.726 -9.908 1.00 88.50 87 GLY A O 1
ATOM 638 N N . LEU A 1 88 ? 16.155 -3.165 -10.313 1.00 87.88 88 LEU A N 1
ATOM 639 C CA . LEU A 1 88 ? 15.917 -2.399 -9.084 1.00 87.88 88 LEU A CA 1
ATOM 640 C C . LEU A 1 88 ? 14.481 -1.875 -8.999 1.00 87.88 88 LEU A C 1
ATOM 642 O O . LEU A 1 88 ? 13.842 -2.016 -7.959 1.00 87.88 88 LEU A O 1
ATOM 646 N N . ILE A 1 89 ? 13.949 -1.322 -10.093 1.00 87.38 89 ILE A N 1
ATOM 647 C CA . ILE A 1 89 ? 12.566 -0.832 -10.134 1.00 87.38 89 ILE A CA 1
ATOM 648 C C . ILE A 1 89 ? 11.580 -1.993 -9.973 1.00 87.38 89 ILE A C 1
ATOM 650 O O . ILE A 1 89 ? 10.616 -1.863 -9.226 1.00 87.38 89 ILE A O 1
ATOM 654 N N . LEU A 1 90 ? 11.816 -3.139 -10.616 1.00 86.31 90 LEU A N 1
ATOM 655 C CA . LEU A 1 90 ? 10.951 -4.314 -10.473 1.00 86.31 90 LEU A CA 1
ATOM 656 C C . LEU A 1 90 ? 10.978 -4.886 -9.055 1.00 86.31 90 LEU A C 1
ATOM 658 O O . LEU A 1 90 ? 9.930 -5.250 -8.526 1.00 86.31 90 LEU A O 1
ATOM 662 N N . VAL A 1 91 ? 12.148 -4.939 -8.417 1.00 85.44 91 VAL A N 1
ATOM 663 C CA . VAL A 1 91 ? 12.270 -5.339 -7.011 1.00 85.44 91 VAL A CA 1
ATOM 664 C C . VAL A 1 91 ? 11.550 -4.341 -6.110 1.00 85.44 91 VAL A C 1
ATOM 666 O O . VAL A 1 91 ? 10.804 -4.768 -5.235 1.00 85.44 91 VAL A O 1
ATOM 669 N N . ALA A 1 92 ? 11.709 -3.036 -6.344 1.00 81.25 92 ALA A N 1
ATOM 670 C CA . ALA A 1 92 ? 11.008 -2.002 -5.590 1.00 81.25 92 ALA A CA 1
ATOM 671 C C . ALA A 1 92 ? 9.485 -2.136 -5.731 1.00 81.25 92 ALA A C 1
ATOM 673 O O . ALA A 1 92 ? 8.793 -2.168 -4.721 1.00 81.25 92 ALA A O 1
ATOM 674 N N . LEU A 1 93 ? 8.971 -2.316 -6.953 1.00 78.69 93 LEU A N 1
ATOM 675 C CA . LEU A 1 93 ? 7.546 -2.551 -7.204 1.00 78.69 93 LEU A CA 1
ATOM 676 C C . LEU A 1 93 ? 7.054 -3.821 -6.502 1.00 78.69 93 LEU A C 1
ATOM 678 O O . LEU A 1 93 ? 6.060 -3.777 -5.787 1.00 78.69 93 LEU A O 1
ATOM 682 N N . LYS A 1 94 ? 7.792 -4.930 -6.614 1.00 75.31 94 LYS A N 1
ATOM 683 C CA . LYS A 1 94 ? 7.431 -6.200 -5.971 1.00 75.31 94 LYS A CA 1
ATOM 684 C C . LYS A 1 94 ? 7.471 -6.121 -4.441 1.00 75.31 94 LYS A C 1
ATOM 686 O O . LYS A 1 94 ? 6.669 -6.766 -3.771 1.00 75.31 94 LYS A O 1
ATOM 691 N N . LEU A 1 95 ? 8.404 -5.360 -3.871 1.00 67.50 95 LEU A N 1
ATOM 692 C CA . LEU A 1 95 ? 8.471 -5.107 -2.430 1.00 67.50 95 LEU A CA 1
ATOM 693 C C . LEU A 1 95 ? 7.351 -4.170 -1.967 1.00 67.50 95 LEU A C 1
ATOM 695 O O . LEU A 1 95 ? 6.796 -4.393 -0.895 1.00 67.50 95 LEU A O 1
ATOM 699 N N . SER A 1 96 ? 6.986 -3.170 -2.770 1.00 60.34 96 SER A N 1
ATOM 700 C CA . SER A 1 96 ? 5.827 -2.310 -2.520 1.00 60.34 96 SER A CA 1
ATOM 701 C C . SER A 1 96 ? 4.514 -3.089 -2.592 1.00 60.34 96 SER A C 1
ATOM 703 O O . SER A 1 96 ? 3.674 -2.918 -1.717 1.00 60.34 96 SER A O 1
ATOM 705 N N . ASP A 1 97 ? 4.361 -4.007 -3.548 1.00 55.50 97 ASP A N 1
ATOM 706 C CA . ASP A 1 97 ? 3.190 -4.885 -3.635 1.00 5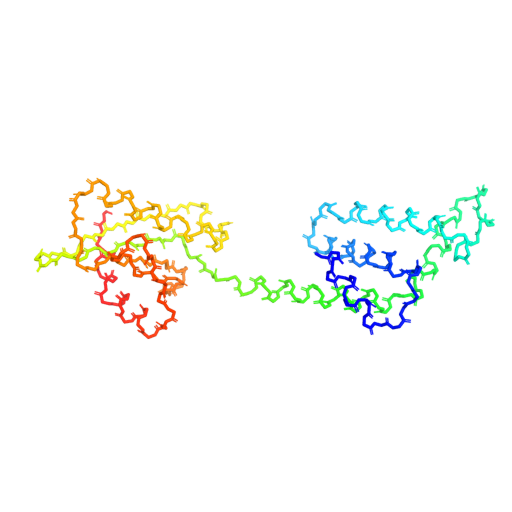5.50 97 ASP A CA 1
ATOM 707 C C . ASP A 1 97 ? 3.063 -5.804 -2.414 1.00 55.50 97 ASP A C 1
ATOM 709 O O . ASP A 1 97 ? 1.962 -6.018 -1.920 1.00 55.50 97 ASP A O 1
ATOM 713 N N . LYS A 1 98 ? 4.181 -6.296 -1.863 1.00 45.75 98 LYS A N 1
ATOM 714 C CA . LYS A 1 98 ? 4.182 -7.069 -0.607 1.00 45.75 98 LYS A CA 1
ATOM 715 C C . LYS A 1 98 ? 3.864 -6.234 0.636 1.00 45.75 98 LYS A C 1
ATOM 717 O O . LYS A 1 98 ? 3.480 -6.804 1.651 1.00 45.75 98 LYS A O 1
ATOM 722 N N . LYS A 1 99 ? 4.072 -4.917 0.573 1.00 44.12 99 LYS A N 1
ATOM 723 C CA . LYS A 1 99 ? 3.741 -3.961 1.638 1.00 44.12 99 LYS A CA 1
ATOM 724 C C . LYS A 1 99 ? 2.339 -3.375 1.504 1.00 44.12 99 LYS A C 1
ATOM 726 O O . LYS A 1 99 ? 1.968 -2.572 2.354 1.00 44.12 99 LYS A O 1
ATOM 731 N N . LYS A 1 100 ? 1.561 -3.758 0.484 1.00 48.72 100 LYS A N 1
ATOM 732 C CA . LYS A 1 100 ? 0.123 -3.493 0.495 1.00 48.72 100 LYS A CA 1
ATOM 733 C C . LYS A 1 100 ? -0.418 -4.144 1.759 1.00 48.72 100 LYS A C 1
ATOM 735 O O . LYS A 1 100 ? -0.334 -5.363 1.906 1.00 48.72 100 LYS A O 1
ATOM 740 N N . VAL A 1 101 ? -0.881 -3.320 2.696 1.00 51.09 101 VAL A N 1
ATOM 741 C CA . VAL A 1 101 ? -1.675 -3.786 3.828 1.00 51.09 101 VAL A CA 1
ATOM 742 C C . VAL A 1 101 ? -2.757 -4.661 3.211 1.00 51.09 101 VAL A C 1
ATOM 744 O O . VAL A 1 101 ? -3.480 -4.211 2.322 1.00 51.09 101 VAL A O 1
ATOM 747 N N . LYS A 1 102 ? -2.772 -5.949 3.560 1.00 57.47 102 LYS A N 1
ATOM 748 C CA . LYS A 1 102 ? -3.797 -6.869 3.078 1.00 57.47 102 LYS A CA 1
ATOM 749 C C . LYS A 1 102 ? -5.087 -6.480 3.787 1.00 57.47 102 LYS A C 1
ATOM 751 O O . LYS A 1 102 ? -5.414 -7.066 4.814 1.00 57.47 102 LYS A O 1
ATOM 756 N N . PHE A 1 103 ? -5.760 -5.447 3.291 1.00 64.06 103 PHE A N 1
ATOM 757 C CA . PHE A 1 103 ? -7.099 -5.128 3.750 1.00 64.06 103 PHE A CA 1
ATOM 758 C C . PHE A 1 103 ? -7.955 -6.360 3.504 1.00 64.06 103 PHE A C 1
ATOM 760 O O . PHE A 1 103 ? -7.870 -6.979 2.438 1.00 64.06 103 PHE A O 1
ATOM 767 N N . GLY A 1 104 ? -8.707 -6.777 4.510 1.00 63.34 104 GLY A N 1
ATOM 768 C CA . GLY A 1 104 ? -9.657 -7.845 4.289 1.00 63.34 104 GLY A CA 1
ATOM 769 C C . GLY A 1 104 ? -10.984 -7.333 3.795 1.00 63.34 104 GLY A C 1
ATOM 770 O O . GLY A 1 104 ? -11.243 -6.132 3.692 1.00 63.34 104 GLY A O 1
ATOM 771 N N . ARG A 1 105 ? -11.829 -8.310 3.488 1.00 69.75 105 ARG A N 1
ATOM 772 C CA . ARG A 1 105 ? -13.143 -8.119 2.880 1.00 69.75 105 ARG A CA 1
ATOM 773 C C . ARG A 1 105 ? -14.177 -7.555 3.852 1.00 69.75 105 ARG A C 1
ATOM 775 O O . ARG A 1 105 ? -15.300 -7.306 3.436 1.00 69.75 105 ARG A O 1
ATOM 782 N N . LEU A 1 106 ? -13.840 -7.454 5.136 1.00 80.31 106 LEU A N 1
ATOM 783 C CA . LEU A 1 106 ? -14.793 -7.176 6.197 1.00 80.31 106 LEU A CA 1
ATOM 784 C C . LEU A 1 106 ? -14.387 -5.914 6.947 1.00 80.31 106 LEU A C 1
ATOM 786 O O . LEU A 1 106 ? -13.266 -5.801 7.450 1.00 80.31 106 LEU A O 1
ATOM 790 N N . VAL A 1 107 ? -15.325 -4.976 7.016 1.00 87.81 107 VAL A N 1
ATOM 791 C CA . VAL A 1 107 ? -15.264 -3.803 7.877 1.00 87.81 107 VAL A CA 1
ATOM 792 C C . VAL A 1 107 ? -16.314 -3.964 8.967 1.00 87.81 107 VAL A C 1
ATOM 794 O O . VAL A 1 107 ? -17.497 -4.137 8.677 1.00 87.81 107 VAL A O 1
ATOM 797 N N . TYR A 1 108 ? -15.872 -3.876 10.216 1.00 89.00 108 TYR A N 1
ATOM 798 C CA . TYR A 1 108 ? -16.732 -3.872 11.391 1.00 89.00 108 TYR A CA 1
ATOM 799 C C . TYR A 1 108 ? -16.721 -2.492 12.035 1.00 89.00 108 TYR A C 1
ATOM 801 O O . TYR A 1 108 ? -15.666 -1.880 12.190 1.00 89.00 108 TYR A O 1
ATOM 809 N N . LEU A 1 109 ? -17.890 -2.020 12.445 1.00 90.94 109 LEU A N 1
ATOM 810 C CA . LEU A 1 109 ? -18.079 -0.841 13.274 1.00 90.94 109 LEU A CA 1
ATOM 811 C C . LEU A 1 109 ? -18.647 -1.280 14.619 1.00 90.94 109 LEU A C 1
ATOM 813 O O . LEU A 1 109 ? -19.605 -2.046 14.659 1.00 90.94 109 LEU A O 1
ATOM 817 N N . PHE A 1 110 ? -18.088 -0.763 15.708 1.00 90.31 110 PHE A N 1
ATOM 818 C CA . PHE A 1 110 ? -18.606 -0.977 17.056 1.00 90.31 110 PHE A CA 1
ATOM 819 C C . PHE A 1 110 ? -18.851 0.359 17.730 1.00 90.31 110 PHE A C 1
ATOM 821 O O . PHE A 1 110 ? -17.913 1.114 17.992 1.00 90.31 110 PHE A O 1
ATOM 828 N N . GLY A 1 111 ? -20.115 0.639 18.024 1.00 88.50 111 GLY A N 1
ATOM 829 C CA . GLY A 1 111 ? -20.539 1.824 18.750 1.00 88.50 111 GLY A CA 1
ATOM 830 C C . GLY A 1 111 ? -20.925 1.473 20.182 1.00 88.50 111 GLY A C 1
ATOM 831 O O . GLY A 1 111 ? -21.911 0.781 20.415 1.00 88.50 111 GLY A O 1
ATOM 832 N N . THR A 1 112 ? -20.181 1.973 21.166 1.00 87.12 112 THR A N 1
ATOM 833 C CA . THR A 1 112 ? -20.512 1.799 22.590 1.00 87.12 112 THR A CA 1
ATOM 834 C C . THR A 1 112 ? -21.333 2.974 23.107 1.00 87.12 112 THR A C 1
ATOM 836 O O . THR A 1 112 ? -21.040 4.135 22.818 1.00 87.12 112 THR A O 1
ATOM 839 N N . ARG A 1 113 ? -22.367 2.686 23.898 1.00 83.62 113 ARG A N 1
ATOM 840 C CA . ARG A 1 113 ? -23.205 3.685 24.579 1.00 83.62 113 ARG A CA 1
ATOM 841 C C . ARG A 1 113 ? -22.927 3.637 26.086 1.00 83.62 113 ARG A C 1
ATOM 843 O O . ARG A 1 113 ? -22.371 2.664 26.582 1.00 83.62 113 ARG A O 1
ATOM 850 N N . LEU A 1 114 ? -23.339 4.668 26.832 1.00 77.81 114 LEU A N 1
ATOM 851 C CA . LEU A 1 114 ? -23.190 4.695 28.301 1.00 77.81 114 LEU A CA 1
ATOM 852 C C . LEU A 1 114 ? -23.928 3.540 29.000 1.00 77.81 114 LEU A C 1
ATOM 854 O O . LEU A 1 114 ? -23.559 3.153 30.105 1.00 77.81 114 LEU A O 1
ATOM 858 N N . VAL A 1 115 ? -24.989 3.025 28.375 1.00 75.25 115 VAL A N 1
ATOM 859 C CA . VAL A 1 115 ? -25.826 1.942 28.893 1.00 75.25 115 VAL A CA 1
ATOM 860 C C . VAL A 1 115 ? -26.243 1.050 27.724 1.00 75.25 115 VAL A C 1
ATOM 862 O O . VAL A 1 115 ? -26.675 1.567 26.693 1.00 75.25 115 VAL A O 1
ATOM 865 N N . GLY A 1 116 ? -26.157 -0.271 27.905 1.00 75.12 116 GLY A N 1
ATOM 866 C CA . GLY A 1 116 ? -26.574 -1.274 26.918 1.00 75.12 116 GLY A CA 1
ATOM 867 C C . GLY A 1 116 ? -25.413 -2.023 26.261 1.00 75.12 116 GLY A C 1
ATOM 868 O O . GLY A 1 116 ? -24.247 -1.795 26.584 1.00 75.12 116 GLY A O 1
ATOM 869 N N . SER A 1 117 ? -25.751 -2.947 25.362 1.00 77.31 117 SER A N 1
ATOM 870 C CA . SER A 1 117 ? -24.792 -3.627 24.489 1.00 77.31 117 SER A CA 1
ATOM 871 C C . SER A 1 117 ? -24.239 -2.664 23.430 1.00 77.31 117 SER A C 1
ATOM 873 O O . SER A 1 117 ? -24.908 -1.681 23.095 1.00 77.31 117 SER A O 1
ATOM 875 N N . PRO A 1 118 ? -23.027 -2.910 22.905 1.00 82.00 118 PRO A N 1
ATOM 876 C CA . PRO A 1 118 ? -22.538 -2.171 21.751 1.00 82.00 118 PRO A CA 1
ATOM 877 C C . PRO A 1 118 ? -23.422 -2.440 20.532 1.00 82.00 118 PRO A C 1
ATOM 879 O O . PRO A 1 118 ? -23.885 -3.561 20.330 1.00 82.00 118 PRO A O 1
ATOM 882 N N . ASP A 1 119 ? -23.621 -1.412 19.713 1.00 84.44 119 ASP A N 1
ATOM 883 C CA . ASP A 1 119 ? -24.179 -1.596 18.380 1.00 84.44 119 ASP A CA 1
ATOM 884 C C . ASP A 1 119 ? -23.073 -2.062 17.439 1.00 84.44 119 ASP A C 1
ATOM 886 O O . ASP A 1 119 ? -21.945 -1.556 17.493 1.00 84.44 119 ASP A O 1
ATOM 890 N N . THR A 1 120 ? -23.416 -2.994 16.558 1.00 85.44 120 THR A N 1
ATOM 891 C CA . THR A 1 120 ? -22.506 -3.542 15.560 1.00 85.44 120 THR A CA 1
ATOM 892 C C . THR A 1 120 ? -22.982 -3.174 14.160 1.00 85.44 120 THR A C 1
ATOM 894 O O . THR A 1 120 ? -24.144 -3.346 13.799 1.00 85.44 120 THR A O 1
ATOM 897 N N . GLY A 1 121 ? -22.073 -2.620 13.365 1.00 83.56 121 GLY A N 1
ATOM 898 C CA . GLY A 1 121 ? -22.252 -2.406 11.936 1.00 83.56 121 GLY A CA 1
ATOM 899 C C . GLY A 1 121 ? -21.284 -3.296 11.178 1.00 83.56 121 GLY A C 1
ATOM 900 O O . GLY A 1 121 ? -20.117 -3.403 11.551 1.00 83.56 121 GLY A O 1
ATOM 901 N N . PHE A 1 122 ? -21.745 -3.928 10.109 1.00 85.00 122 PHE A N 1
ATOM 902 C CA . PHE A 1 122 ? -20.902 -4.776 9.280 1.00 85.00 122 PHE A CA 1
ATOM 903 C C . PHE A 1 122 ? -21.073 -4.429 7.810 1.00 85.00 122 PHE A C 1
ATOM 905 O O . PHE A 1 122 ? -22.194 -4.303 7.319 1.00 85.00 122 PHE A O 1
ATOM 912 N N . ALA A 1 123 ? -19.953 -4.323 7.104 1.00 81.81 123 ALA A N 1
ATOM 913 C CA . ALA A 1 123 ? -19.934 -4.197 5.662 1.00 81.81 123 ALA A CA 1
ATOM 914 C C . ALA A 1 123 ? -18.881 -5.125 5.065 1.00 81.81 123 ALA A C 1
ATOM 916 O O . ALA A 1 123 ? -17.729 -5.163 5.500 1.00 81.81 123 ALA A O 1
ATOM 917 N N . GLY A 1 124 ? -19.271 -5.834 4.012 1.00 73.19 124 GLY A N 1
ATOM 918 C CA . GLY A 1 124 ? -18.337 -6.538 3.152 1.00 73.19 124 GLY A CA 1
ATOM 919 C C . GLY A 1 124 ? -18.762 -6.399 1.703 1.00 73.19 124 GLY A C 1
ATOM 920 O O . GLY A 1 124 ? -19.936 -6.566 1.378 1.00 73.19 124 GLY A O 1
ATOM 921 N N . THR A 1 125 ? -17.816 -6.093 0.819 1.00 57.94 125 THR A N 1
ATOM 922 C CA . THR A 1 125 ? -18.074 -6.048 -0.625 1.00 57.94 125 THR A CA 1
ATOM 923 C C . THR A 1 125 ? -17.016 -6.845 -1.375 1.00 57.94 125 THR A C 1
ATOM 925 O O . THR A 1 125 ? -15.881 -7.001 -0.921 1.00 57.94 125 THR A O 1
ATOM 928 N N . TYR A 1 126 ? -17.390 -7.385 -2.536 1.00 54.28 126 TYR A N 1
ATOM 929 C CA . TYR A 1 126 ? -16.451 -8.085 -3.418 1.00 54.28 126 TYR A CA 1
ATOM 930 C C . TYR A 1 126 ? -15.340 -7.152 -3.936 1.00 54.28 126 TYR A C 1
ATOM 932 O O . TYR A 1 126 ? -14.222 -7.611 -4.155 1.00 54.28 126 TYR A O 1
ATOM 940 N N . ASP A 1 127 ? -15.620 -5.849 -4.036 1.00 56.06 127 ASP A N 1
ATOM 941 C CA . ASP A 1 127 ? -14.700 -4.832 -4.560 1.00 56.06 127 ASP A CA 1
ATOM 942 C C . ASP A 1 127 ? -13.626 -4.387 -3.551 1.00 56.06 127 ASP A C 1
ATOM 944 O O . ASP A 1 127 ? -12.649 -3.743 -3.934 1.00 56.06 127 ASP A O 1
ATOM 948 N N . MET A 1 128 ? -13.751 -4.749 -2.266 1.00 59.75 128 MET A N 1
ATOM 949 C CA . MET A 1 128 ? -12.765 -4.388 -1.234 1.00 59.75 128 MET A CA 1
ATOM 950 C C . MET A 1 128 ? -11.366 -4.968 -1.484 1.00 59.75 128 MET A C 1
ATOM 952 O O . MET A 1 128 ? -10.392 -4.409 -0.985 1.00 59.75 128 MET A O 1
ATOM 956 N N . TYR A 1 129 ? -11.237 -6.044 -2.271 1.00 57.97 129 TYR A N 1
ATOM 957 C CA . TYR A 1 129 ? -9.931 -6.622 -2.625 1.00 57.97 129 TYR A CA 1
ATOM 958 C C . TYR A 1 129 ? -9.080 -5.709 -3.512 1.00 57.97 129 TYR A C 1
ATOM 960 O O . TYR A 1 129 ? -7.851 -5.751 -3.424 1.00 57.97 129 TYR A O 1
ATOM 968 N N . ASP A 1 130 ? -9.726 -4.890 -4.342 1.00 59.53 130 ASP A N 1
ATOM 969 C CA . ASP A 1 130 ? -9.056 -4.019 -5.309 1.00 59.53 130 ASP A CA 1
ATOM 970 C C . ASP A 1 130 ? -8.986 -2.559 -4.838 1.00 59.53 130 ASP A C 1
ATOM 972 O O . ASP A 1 130 ? -8.385 -1.711 -5.507 1.00 59.53 130 ASP A O 1
ATOM 976 N N . MET A 1 131 ? -9.550 -2.256 -3.664 1.00 70.38 131 MET A N 1
ATOM 977 C CA . MET A 1 131 ? -9.434 -0.935 -3.062 1.00 70.38 131 MET A CA 1
ATOM 978 C C . MET A 1 131 ? -7.999 -0.679 -2.611 1.00 70.38 131 MET A C 1
ATOM 980 O O . MET A 1 131 ? -7.389 -1.449 -1.865 1.00 70.38 131 MET A O 1
ATOM 984 N N . ASN A 1 132 ? -7.456 0.460 -3.032 1.00 72.75 132 ASN A N 1
ATOM 985 C CA . ASN A 1 132 ? -6.239 0.971 -2.424 1.00 72.75 132 ASN A CA 1
ATOM 986 C C . ASN A 1 132 ? -6.523 1.486 -1.001 1.00 72.75 132 ASN A C 1
ATOM 988 O O . ASN A 1 132 ? -7.667 1.684 -0.594 1.00 72.75 132 ASN A O 1
ATOM 992 N N . GLU A 1 133 ? -5.462 1.747 -0.244 1.00 74.56 133 GLU A N 1
ATOM 993 C CA . GLU A 1 133 ? -5.569 2.205 1.141 1.00 74.56 133 GLU A CA 1
ATOM 994 C C . GLU A 1 133 ? -6.422 3.469 1.305 1.00 74.56 133 GLU A C 1
ATOM 996 O O . GLU A 1 133 ? -7.255 3.536 2.204 1.00 74.56 133 GLU A O 1
ATOM 1001 N N . ALA A 1 134 ? -6.266 4.462 0.427 1.00 78.44 134 ALA A N 1
ATOM 1002 C CA . ALA A 1 134 ? -7.042 5.696 0.510 1.00 78.44 134 ALA A CA 1
ATOM 1003 C C . ALA A 1 134 ? -8.543 5.445 0.283 1.00 78.44 134 ALA A C 1
ATOM 1005 O O . ALA A 1 134 ? -9.372 6.037 0.971 1.00 78.44 134 ALA A O 1
ATOM 1006 N N . GLN A 1 135 ? -8.887 4.542 -0.639 1.00 81.12 135 GLN A N 1
ATOM 1007 C CA . GLN A 1 135 ? -10.267 4.130 -0.901 1.00 81.12 135 GLN A CA 1
ATOM 1008 C C . GLN A 1 135 ? -10.864 3.371 0.287 1.00 81.12 135 GLN A C 1
ATOM 1010 O O . GLN A 1 135 ? -11.970 3.696 0.703 1.00 81.12 135 GLN A O 1
ATOM 1015 N N . MET A 1 136 ? -10.121 2.431 0.882 1.00 82.62 136 MET A N 1
ATOM 1016 C CA . MET A 1 136 ? -10.576 1.689 2.065 1.00 82.62 136 MET A CA 1
ATOM 1017 C C . MET A 1 136 ? -10.830 2.626 3.254 1.00 82.62 136 MET A C 1
ATOM 1019 O O . MET A 1 136 ? -11.850 2.533 3.931 1.00 82.62 136 MET A O 1
ATOM 1023 N N . ARG A 1 137 ? -9.927 3.586 3.485 1.00 85.44 137 ARG A N 1
ATOM 1024 C CA . ARG A 1 137 ? -10.080 4.598 4.540 1.00 85.44 137 ARG A CA 1
ATOM 1025 C C . ARG A 1 137 ? -11.309 5.479 4.317 1.00 85.44 137 ARG A C 1
ATOM 1027 O O . ARG A 1 137 ? -12.059 5.720 5.257 1.00 85.44 137 ARG A O 1
ATOM 1034 N N . ALA A 1 138 ? -11.517 5.944 3.085 1.00 86.44 138 ALA A N 1
ATOM 1035 C CA . ALA A 1 138 ? -12.692 6.735 2.732 1.00 86.44 138 ALA A CA 1
ATOM 1036 C C . ALA A 1 138 ? -13.985 5.937 2.950 1.00 86.44 138 ALA A C 1
ATOM 1038 O O . ALA A 1 138 ? -14.901 6.439 3.596 1.00 86.44 138 ALA A O 1
ATOM 1039 N N . PHE A 1 139 ? -14.005 4.678 2.507 1.00 87.25 139 PHE A N 1
ATOM 1040 C CA . PHE A 1 139 ? -15.131 3.770 2.692 1.00 87.25 139 PHE A CA 1
ATOM 1041 C C . PHE A 1 139 ? -15.494 3.591 4.173 1.00 87.25 139 PHE A C 1
ATOM 1043 O O . PHE A 1 139 ? -16.654 3.742 4.538 1.00 87.25 139 PHE A O 1
ATOM 1050 N N . ILE A 1 140 ? -14.511 3.329 5.045 1.00 89.25 140 ILE A N 1
ATOM 1051 C CA . ILE A 1 140 ? -14.744 3.164 6.492 1.00 89.25 140 ILE A CA 1
ATOM 1052 C C . ILE A 1 140 ? -15.418 4.408 7.092 1.00 89.25 140 ILE A C 1
ATOM 1054 O O . ILE A 1 140 ? -16.346 4.293 7.892 1.00 89.25 140 ILE A O 1
ATOM 1058 N N . ILE A 1 141 ? -14.960 5.600 6.705 1.00 89.88 141 ILE A N 1
ATOM 1059 C CA . ILE A 1 141 ? -15.502 6.866 7.213 1.00 89.88 141 ILE A CA 1
ATOM 1060 C C . ILE A 1 141 ? -16.917 7.113 6.678 1.00 89.88 141 ILE A C 1
ATOM 1062 O O . ILE A 1 141 ? -17.776 7.572 7.430 1.00 89.88 141 ILE A O 1
ATOM 1066 N N . GLU A 1 142 ? -17.170 6.839 5.397 1.00 89.88 142 GLU A N 1
ATOM 1067 C CA . GLU A 1 142 ? -18.506 6.962 4.802 1.00 89.88 142 GLU A CA 1
ATOM 1068 C C . GLU A 1 142 ? -19.496 6.000 5.456 1.00 89.88 142 GLU A C 1
ATOM 1070 O O . GLU A 1 142 ? -20.556 6.438 5.900 1.00 89.88 142 GLU A O 1
ATOM 1075 N N . PHE A 1 143 ? -19.101 4.739 5.635 1.00 88.94 143 PHE A N 1
ATOM 1076 C CA . PHE A 1 143 ? -19.915 3.731 6.305 1.00 88.94 143 PHE A CA 1
ATOM 1077 C C . PHE A 1 143 ? -20.259 4.133 7.748 1.00 88.94 143 PHE A C 1
ATOM 1079 O O . PHE A 1 143 ? -21.405 4.029 8.178 1.00 88.94 143 PHE A O 1
ATOM 1086 N N . ALA A 1 144 ? -19.294 4.682 8.492 1.00 88.88 144 ALA A N 1
ATOM 1087 C CA . ALA A 1 144 ? -19.544 5.176 9.844 1.00 88.88 144 ALA A CA 1
ATOM 1088 C C . ALA A 1 144 ? -20.478 6.396 9.882 1.00 88.88 144 ALA A C 1
ATOM 1090 O O . ALA A 1 144 ? -21.292 6.517 10.798 1.00 88.88 144 ALA A O 1
ATOM 1091 N N . LYS A 1 145 ? -20.393 7.299 8.897 1.00 89.25 145 LYS A N 1
ATOM 1092 C CA . LYS A 1 145 ? -21.322 8.436 8.778 1.00 89.25 145 LYS A CA 1
ATOM 1093 C C . LYS A 1 145 ? -22.742 7.979 8.471 1.00 89.25 145 LYS A C 1
ATOM 1095 O O . LYS A 1 145 ? -23.676 8.542 9.035 1.00 89.25 145 LYS A O 1
ATOM 1100 N N . GLU A 1 146 ? -22.894 6.987 7.602 1.00 86.81 146 GLU A N 1
ATOM 1101 C CA . GLU A 1 146 ? -24.189 6.396 7.269 1.00 86.81 146 GLU A CA 1
ATOM 1102 C C . GLU A 1 146 ? -24.815 5.741 8.504 1.00 86.81 146 GLU A C 1
ATOM 1104 O O . GLU A 1 146 ? -25.932 6.093 8.874 1.00 86.81 146 GLU A O 1
ATOM 1109 N N . LEU A 1 147 ? -24.046 4.933 9.242 1.00 85.25 147 LEU A N 1
ATOM 1110 C CA . LEU A 1 147 ? -24.498 4.317 10.493 1.00 85.25 147 LEU A CA 1
ATOM 1111 C C . LEU A 1 147 ? -24.932 5.358 11.542 1.00 85.25 147 LEU A C 1
ATOM 1113 O O . LEU A 1 147 ? -25.985 5.221 12.165 1.00 85.25 147 LEU A O 1
ATOM 1117 N N . LEU A 1 148 ? -24.154 6.431 11.720 1.00 86.38 148 LEU A N 1
ATOM 1118 C CA . LEU A 1 148 ? -24.513 7.534 12.620 1.00 86.38 148 LEU A CA 1
ATOM 1119 C C . LEU A 1 148 ? -25.792 8.258 12.175 1.00 86.38 148 LEU A C 1
ATOM 1121 O O . LEU A 1 148 ? -26.596 8.659 13.018 1.00 86.38 148 LEU A O 1
ATOM 1125 N N . HIS A 1 149 ? -25.977 8.437 10.867 1.00 85.50 149 HIS A N 1
ATOM 1126 C CA . HIS A 1 149 ? -27.153 9.088 10.299 1.00 85.50 149 HIS A CA 1
ATOM 1127 C C . HIS A 1 149 ? -28.416 8.230 10.454 1.00 85.50 149 HIS A C 1
ATOM 1129 O O . HIS A 1 149 ? -29.465 8.761 10.811 1.00 85.50 149 HIS A O 1
ATOM 1135 N N . GLU A 1 150 ? -28.322 6.919 10.225 1.00 81.06 150 GLU A N 1
ATOM 1136 C CA . GLU A 1 150 ? -29.451 5.990 10.341 1.00 81.06 150 GLU A CA 1
ATOM 1137 C C . GLU A 1 150 ? -29.904 5.789 11.786 1.00 81.06 150 GLU A C 1
ATOM 1139 O O . GLU A 1 150 ? -31.102 5.804 12.073 1.00 81.06 150 GLU A O 1
ATOM 1144 N N . LEU A 1 151 ? -28.954 5.615 12.706 1.00 80.50 151 LEU A N 1
ATOM 1145 C CA . LEU A 1 151 ? -29.273 5.326 14.102 1.00 80.50 151 LEU A CA 1
ATOM 1146 C C . LEU A 1 151 ? -29.598 6.596 14.894 1.00 80.50 151 LEU A C 1
ATOM 1148 O O . LEU A 1 151 ? -30.325 6.528 15.885 1.00 80.50 151 LEU A O 1
ATOM 1152 N N . GLY A 1 152 ? -29.076 7.756 14.481 1.00 76.75 152 GLY A N 1
ATOM 1153 C CA . GLY A 1 152 ? -29.304 9.032 15.163 1.00 76.75 152 GLY A CA 1
ATOM 1154 C C . GLY A 1 152 ? -28.803 9.049 16.613 1.00 76.75 152 GLY A C 1
ATOM 1155 O O . GLY A 1 152 ? -29.300 9.829 17.428 1.00 76.75 152 GLY A O 1
ATOM 1156 N N . VAL A 1 153 ? -27.850 8.175 16.957 1.00 78.31 153 VAL A N 1
ATOM 1157 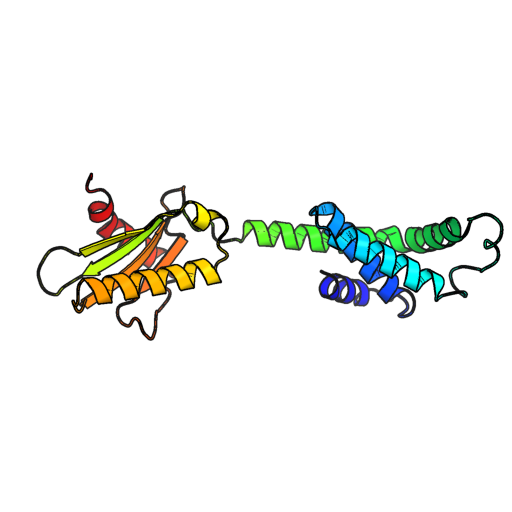C CA . VAL A 1 153 ? -27.338 8.005 18.323 1.00 78.31 153 VAL A CA 1
ATOM 1158 C C . VAL A 1 153 ? -25.912 8.525 18.453 1.00 78.31 153 VAL A C 1
ATOM 1160 O O . VAL A 1 153 ? -25.073 8.336 17.577 1.00 78.31 153 VAL A O 1
ATOM 1163 N N . ALA A 1 154 ? -25.630 9.163 19.591 1.00 79.81 154 ALA A N 1
ATOM 1164 C CA . ALA A 1 154 ? -24.279 9.528 19.989 1.00 79.81 154 ALA A CA 1
ATOM 1165 C C . ALA A 1 154 ? -23.602 8.363 20.730 1.00 79.81 154 ALA A C 1
ATOM 1167 O O . ALA A 1 154 ? -24.091 7.905 21.767 1.00 79.81 154 ALA A O 1
ATOM 1168 N N . TYR A 1 155 ? -22.461 7.915 20.211 1.00 86.12 155 TYR A N 1
ATOM 1169 C CA . TYR A 1 155 ? -21.627 6.895 20.843 1.00 86.12 155 TYR A CA 1
ATOM 1170 C C . TYR A 1 155 ? -20.588 7.517 21.777 1.00 86.12 155 TYR A C 1
ATOM 1172 O O . TYR A 1 155 ? -20.057 8.590 21.505 1.00 86.12 155 TYR A O 1
ATOM 1180 N N . VAL A 1 156 ? -20.291 6.821 22.877 1.00 87.69 156 VAL A N 1
ATOM 1181 C CA . VAL A 1 156 ? -19.187 7.155 23.792 1.00 87.69 156 VAL A CA 1
ATOM 1182 C C . VAL A 1 156 ? -17.856 6.805 23.150 1.00 87.69 156 VAL A C 1
ATOM 1184 O O . VAL A 1 156 ? -16.930 7.601 23.209 1.00 87.69 156 VAL A O 1
ATOM 1187 N N . ASN A 1 157 ? -17.786 5.627 22.527 1.00 88.69 157 ASN A N 1
ATOM 1188 C CA . ASN A 1 157 ? -16.685 5.243 21.657 1.00 88.69 157 ASN A CA 1
ATOM 1189 C C . ASN A 1 157 ? -17.256 4.635 20.385 1.00 88.69 157 ASN A C 1
ATOM 1191 O O . ASN A 1 157 ? -18.168 3.808 20.467 1.00 88.69 157 ASN A O 1
ATOM 1195 N N . LEU A 1 158 ? -16.698 5.011 19.241 1.00 91.44 158 LEU A N 1
ATOM 1196 C CA . LEU A 1 158 ? -17.011 4.404 17.955 1.00 91.44 158 LEU A CA 1
ATOM 1197 C C . LEU A 1 158 ? -15.711 3.902 17.338 1.00 91.44 158 LEU A C 1
ATOM 1199 O O . LEU A 1 158 ? -14.842 4.705 17.015 1.00 91.44 158 LEU A O 1
ATOM 1203 N N . TRP A 1 159 ? -15.578 2.593 17.168 1.00 93.12 159 TRP A N 1
ATOM 1204 C CA . TRP A 1 159 ? -14.396 1.991 16.559 1.00 93.12 159 TRP A CA 1
ATOM 1205 C C . TRP A 1 159 ? -14.728 1.368 15.219 1.00 93.12 159 TRP A C 1
ATOM 1207 O O . TRP A 1 159 ? -15.785 0.762 15.061 1.00 93.12 159 TRP A O 1
ATOM 1217 N N . ALA A 1 160 ? -13.798 1.478 14.278 1.00 92.06 160 ALA A N 1
ATOM 1218 C CA . ALA A 1 160 ? -13.848 0.749 13.023 1.00 92.06 160 ALA A CA 1
ATOM 1219 C C . ALA A 1 160 ? -12.668 -0.202 12.909 1.00 92.06 160 ALA A C 1
ATOM 1221 O O . ALA A 1 160 ? -11.542 0.184 13.213 1.00 92.06 160 ALA A O 1
ATOM 1222 N N . PHE A 1 161 ? -12.922 -1.403 12.409 1.00 90.62 161 PHE A N 1
ATOM 1223 C CA . PHE A 1 161 ? -11.923 -2.430 12.168 1.00 90.62 161 PHE A CA 1
ATOM 1224 C C . PHE A 1 161 ? -12.022 -2.898 10.727 1.00 90.62 161 PHE A C 1
ATOM 1226 O O . PHE A 1 161 ? -13.115 -3.168 10.237 1.00 90.62 161 PHE A O 1
ATOM 1233 N N . ASN A 1 162 ? -10.884 -3.042 10.061 1.00 88.62 162 ASN A N 1
ATOM 1234 C CA . ASN A 1 162 ? -10.785 -3.861 8.862 1.00 88.62 162 ASN A CA 1
ATOM 1235 C C . ASN A 1 162 ? -10.036 -5.140 9.234 1.00 88.62 162 ASN A C 1
ATOM 1237 O O . ASN A 1 162 ? -8.898 -5.061 9.698 1.00 88.62 162 ASN A O 1
ATOM 1241 N N . ILE A 1 163 ? -10.677 -6.290 9.051 1.00 85.44 163 ILE A N 1
ATOM 1242 C CA . ILE A 1 163 ? -10.131 -7.598 9.432 1.00 85.44 163 ILE A CA 1
ATOM 1243 C C . ILE A 1 163 ? -9.711 -8.333 8.171 1.00 85.44 163 ILE A C 1
ATOM 1245 O O . ILE A 1 163 ? -10.516 -8.452 7.248 1.00 85.44 163 ILE A O 1
ATOM 1249 N N . ASN A 1 164 ? -8.458 -8.791 8.119 1.00 78.69 164 ASN A N 1
ATOM 1250 C CA . ASN A 1 164 ? -7.896 -9.516 6.982 1.00 78.69 164 ASN A CA 1
ATOM 1251 C C . ASN A 1 164 ? -8.416 -10.968 6.895 1.00 78.69 164 ASN A C 1
ATOM 1253 O O . ASN A 1 164 ? -9.121 -11.456 7.772 1.00 78.69 164 ASN A O 1
ATOM 1257 N N . ASN A 1 165 ? -8.081 -11.681 5.813 1.00 73.38 165 ASN A N 1
ATOM 1258 C CA . ASN A 1 165 ? -8.510 -13.080 5.636 1.00 73.38 165 ASN A CA 1
ATOM 1259 C C . ASN A 1 165 ? -7.908 -14.049 6.674 1.00 73.38 165 ASN A C 1
ATOM 1261 O O . ASN A 1 165 ? -8.373 -15.181 6.773 1.00 73.38 165 ASN A O 1
ATOM 1265 N N . ASP A 1 166 ? -6.864 -13.624 7.386 1.00 75.81 166 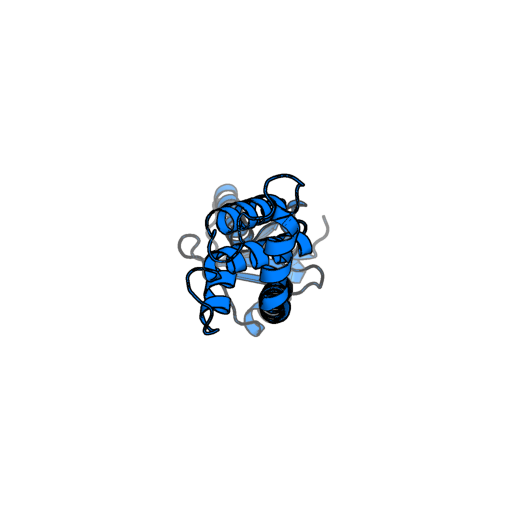ASP A N 1
ATOM 1266 C CA . ASP A 1 166 ? -6.173 -14.388 8.423 1.00 75.81 166 ASP A CA 1
ATOM 1267 C C . ASP A 1 166 ? -6.730 -14.051 9.833 1.00 75.81 166 ASP A C 1
ATOM 1269 O O . ASP A 1 166 ? -6.135 -14.441 10.833 1.00 75.81 166 ASP A O 1
ATOM 1273 N N . ASP A 1 167 ? -7.869 -13.342 9.907 1.00 75.75 167 ASP A N 1
ATOM 1274 C CA . ASP A 1 167 ? -8.525 -12.851 11.134 1.00 75.75 167 ASP A CA 1
ATOM 1275 C C . ASP A 1 167 ? -7.672 -11.871 11.969 1.00 75.75 167 ASP A C 1
ATOM 1277 O O . ASP A 1 167 ? -7.846 -11.700 13.176 1.00 75.75 167 ASP A O 1
ATOM 1281 N N . GLU A 1 168 ? -6.730 -11.182 11.321 1.00 82.69 168 GLU A N 1
ATOM 1282 C CA . GLU A 1 168 ? -5.919 -10.139 11.947 1.00 82.69 168 GLU A CA 1
ATOM 1283 C C . GLU A 1 168 ? -6.456 -8.742 11.612 1.00 82.69 168 GLU A C 1
ATOM 1285 O O . GLU A 1 168 ? -6.929 -8.468 10.502 1.00 82.69 168 GLU A O 1
ATOM 1290 N N . VAL A 1 169 ? -6.306 -7.809 12.554 1.00 86.50 169 VAL A N 1
ATOM 1291 C CA . VAL A 1 169 ? -6.662 -6.400 12.351 1.00 86.50 169 VAL A CA 1
ATOM 1292 C C . VAL A 1 169 ? -5.690 -5.756 11.358 1.00 86.50 169 VAL A C 1
ATOM 1294 O O . VAL A 1 169 ? -4.515 -5.545 11.655 1.00 86.50 169 VAL A O 1
ATOM 1297 N N . ALA A 1 170 ? -6.184 -5.420 10.166 1.00 84.19 170 ALA A N 1
ATOM 1298 C CA . ALA A 1 170 ? -5.427 -4.715 9.135 1.00 84.19 170 ALA A CA 1
ATOM 1299 C C . ALA A 1 170 ? -5.440 -3.193 9.343 1.00 84.19 170 ALA A C 1
ATOM 1301 O O . ALA A 1 170 ? -4.424 -2.537 9.116 1.00 84.19 170 ALA A O 1
ATOM 1302 N N . LEU A 1 171 ? -6.576 -2.638 9.782 1.00 87.88 171 LEU A N 1
ATOM 1303 C CA . LEU A 1 171 ? -6.733 -1.233 10.170 1.00 87.88 171 LEU A CA 1
ATOM 1304 C C . LEU A 1 171 ? -7.668 -1.113 11.366 1.00 87.88 171 LEU A C 1
ATOM 1306 O O . LEU A 1 171 ? -8.645 -1.856 11.466 1.00 87.88 171 LEU A O 1
ATOM 1310 N N . MET A 1 172 ? -7.410 -0.111 12.205 1.00 90.62 172 MET A N 1
ATOM 1311 C CA . MET A 1 172 ? -8.316 0.306 13.267 1.00 90.62 172 MET A CA 1
ATOM 1312 C C . MET A 1 172 ? -8.426 1.829 13.307 1.00 90.62 172 MET A C 1
ATOM 1314 O O . MET A 1 172 ? -7.411 2.529 13.285 1.00 90.62 172 MET A O 1
ATOM 1318 N N . PHE A 1 173 ? -9.649 2.337 13.424 1.00 92.50 173 PHE A N 1
ATOM 1319 C CA . PHE A 1 173 ? -9.915 3.752 13.662 1.00 92.50 173 PHE A CA 1
ATOM 1320 C C . PHE A 1 173 ? -10.709 3.961 14.939 1.00 92.50 173 PHE A C 1
ATOM 1322 O O . PHE A 1 173 ? -11.670 3.244 15.207 1.00 92.50 173 PHE A O 1
ATOM 1329 N N . ASP A 1 174 ? -10.339 5.003 15.671 1.00 92.31 174 ASP A N 1
ATOM 1330 C CA . ASP A 1 174 ? -11.216 5.684 16.607 1.00 92.31 174 ASP A CA 1
ATOM 1331 C C . ASP A 1 174 ? -11.979 6.782 15.854 1.00 92.31 174 ASP A C 1
ATOM 1333 O O . ASP A 1 174 ? -11.414 7.763 15.361 1.00 92.31 174 ASP A O 1
ATOM 1337 N N . LEU A 1 175 ? -13.283 6.565 15.732 1.00 91.88 175 LEU A N 1
ATOM 1338 C CA . LEU A 1 175 ? -14.251 7.421 15.063 1.00 91.88 175 LEU A CA 1
ATOM 1339 C C . LEU A 1 175 ? -15.176 8.130 16.058 1.00 91.88 175 LEU A C 1
ATOM 1341 O O . LEU A 1 175 ? -16.186 8.701 15.647 1.00 91.88 175 LEU A O 1
ATOM 1345 N N . THR A 1 176 ? -14.835 8.139 17.351 1.00 88.38 176 THR A N 1
ATOM 1346 C CA . THR A 1 176 ? -15.597 8.854 18.391 1.00 88.38 176 THR A CA 1
ATOM 1347 C C . THR A 1 176 ? -15.816 10.321 18.010 1.00 88.38 176 THR A C 1
ATOM 1349 O O . THR A 1 176 ? -16.892 10.875 18.223 1.00 88.38 176 THR A O 1
ATOM 1352 N N . ASN A 1 177 ? -14.824 10.937 17.357 1.00 87.06 177 ASN A N 1
ATOM 1353 C CA . ASN A 1 177 ? -15.007 12.174 16.608 1.00 87.06 177 ASN A CA 1
ATOM 1354 C C . ASN A 1 177 ? -14.898 11.909 15.101 1.00 87.06 177 ASN A C 1
ATOM 1356 O O . ASN A 1 177 ? -13.811 11.952 14.530 1.00 87.06 177 ASN A O 1
ATOM 1360 N N . ILE A 1 178 ? -16.037 11.710 14.436 1.00 85.25 178 ILE A N 1
ATOM 1361 C CA . ILE A 1 178 ? -16.093 11.397 12.998 1.00 85.25 178 ILE A CA 1
ATOM 1362 C C . ILE A 1 178 ? -15.506 12.495 12.091 1.00 85.25 178 ILE A C 1
ATOM 1364 O O . ILE A 1 178 ? -15.115 12.224 10.957 1.00 85.25 178 ILE A O 1
ATOM 1368 N N . ASN A 1 179 ? -15.426 13.739 12.576 1.00 85.25 179 ASN A N 1
ATOM 1369 C CA . ASN A 1 179 ? -14.820 14.849 11.835 1.00 85.25 179 ASN A CA 1
ATOM 1370 C C . ASN A 1 179 ? -13.293 14.874 11.960 1.00 85.25 179 ASN A C 1
ATOM 1372 O O . ASN A 1 179 ? -12.626 15.524 11.158 1.00 85.25 179 ASN A O 1
ATOM 1376 N N . ASN A 1 180 ? -12.744 14.168 12.949 1.00 88.44 180 ASN A N 1
ATOM 1377 C CA . ASN A 1 180 ? -11.312 13.977 13.119 1.00 88.44 180 ASN A CA 1
ATOM 1378 C C . ASN A 1 180 ? -10.998 12.505 13.455 1.00 88.44 180 ASN A C 1
ATOM 1380 O O . ASN A 1 180 ? -10.612 12.220 14.592 1.00 88.44 180 ASN A O 1
ATOM 1384 N N . PRO A 1 181 ? -11.182 11.577 12.491 1.00 88.88 181 PRO A N 1
ATOM 1385 C CA . PRO A 1 181 ? -10.846 10.167 12.661 1.00 88.88 181 PRO A CA 1
ATOM 1386 C C . PRO A 1 181 ? -9.385 9.989 13.067 1.00 88.88 181 PRO A C 1
ATOM 1388 O O . PRO A 1 181 ? -8.492 10.546 12.424 1.00 88.88 181 PRO A O 1
ATOM 1391 N N . VAL A 1 182 ? -9.133 9.178 14.091 1.00 91.56 182 VAL A N 1
ATOM 1392 C CA . VAL A 1 182 ? -7.774 8.843 14.525 1.00 91.56 182 VAL A CA 1
ATOM 1393 C C . VAL A 1 182 ? -7.497 7.388 14.188 1.00 91.56 182 VAL A C 1
ATOM 1395 O O . VAL A 1 182 ? -8.191 6.489 14.649 1.00 91.56 182 VAL A O 1
ATOM 1398 N N . GLU A 1 183 ? -6.472 7.137 13.380 1.00 90.12 183 GLU A N 1
ATOM 1399 C CA . GLU A 1 183 ? -5.988 5.775 13.163 1.00 90.12 183 GLU A CA 1
ATOM 1400 C C . GLU A 1 183 ? -5.197 5.301 14.381 1.00 90.12 183 GLU A C 1
ATOM 1402 O O . GLU A 1 183 ? -4.255 5.961 14.827 1.00 90.12 183 GLU A O 1
ATOM 1407 N N . ILE A 1 184 ? -5.546 4.123 14.887 1.00 90.31 184 ILE A N 1
ATOM 1408 C CA . ILE A 1 184 ? -4.791 3.459 15.944 1.00 90.31 184 ILE A CA 1
ATOM 1409 C C . ILE A 1 184 ? -3.783 2.547 15.261 1.00 90.31 184 ILE A C 1
ATOM 1411 O O . ILE A 1 184 ? -4.172 1.591 14.602 1.00 90.31 184 ILE A O 1
ATOM 1415 N N . THR A 1 185 ? -2.491 2.835 15.417 1.00 87.75 185 THR A N 1
ATOM 1416 C CA . THR A 1 185 ? -1.391 2.064 14.801 1.00 87.75 185 THR A CA 1
ATOM 1417 C C . THR A 1 185 ? -0.699 1.105 15.772 1.00 87.75 185 THR A C 1
ATOM 1419 O O . THR A 1 185 ? 0.098 0.264 15.353 1.00 87.75 185 THR A O 1
ATOM 1422 N N . ASP A 1 186 ? -0.998 1.207 17.071 1.00 88.25 186 ASP A N 1
ATOM 1423 C CA . ASP A 1 186 ? -0.465 0.304 18.089 1.00 88.25 186 ASP A CA 1
ATOM 1424 C C . ASP A 1 186 ? -1.133 -1.072 17.982 1.00 88.25 186 ASP A C 1
ATOM 1426 O O . ASP A 1 186 ? -2.313 -1.237 18.297 1.00 88.25 186 ASP A O 1
ATOM 1430 N N . LYS A 1 187 ? -0.355 -2.073 17.564 1.00 86.12 187 LYS A N 1
ATOM 1431 C CA . LYS A 1 187 ? -0.829 -3.451 17.377 1.00 86.12 187 LYS A CA 1
ATOM 1432 C C . LYS A 1 187 ? -1.370 -4.093 18.652 1.00 86.12 187 LYS A C 1
ATOM 1434 O O . LYS A 1 187 ? -2.267 -4.925 18.573 1.00 86.12 187 LYS A O 1
ATOM 1439 N N . THR A 1 188 ? -0.837 -3.731 19.816 1.00 87.56 188 THR A N 1
ATOM 1440 C CA . THR A 1 188 ? -1.300 -4.282 21.096 1.00 87.56 188 THR A CA 1
ATOM 1441 C C . THR A 1 188 ? -2.702 -3.777 21.391 1.00 87.56 188 THR A C 1
ATOM 1443 O O . THR A 1 188 ? -3.567 -4.559 21.782 1.00 87.56 188 THR A O 1
ATOM 1446 N N . ILE A 1 189 ? -2.939 -2.482 21.159 1.00 88.75 189 ILE A N 1
ATOM 1447 C CA . ILE A 1 189 ? -4.257 -1.867 21.333 1.00 88.75 189 ILE A CA 1
ATOM 1448 C C . ILE A 1 189 ? -5.235 -2.459 20.318 1.00 88.75 189 ILE A C 1
ATOM 1450 O O . ILE A 1 189 ? -6.282 -2.949 20.725 1.00 88.75 189 ILE A O 1
ATOM 1454 N N . GLN A 1 190 ? -4.860 -2.506 19.035 1.00 90.25 190 GLN A N 1
ATOM 1455 C CA . GLN A 1 190 ? -5.675 -3.107 17.974 1.00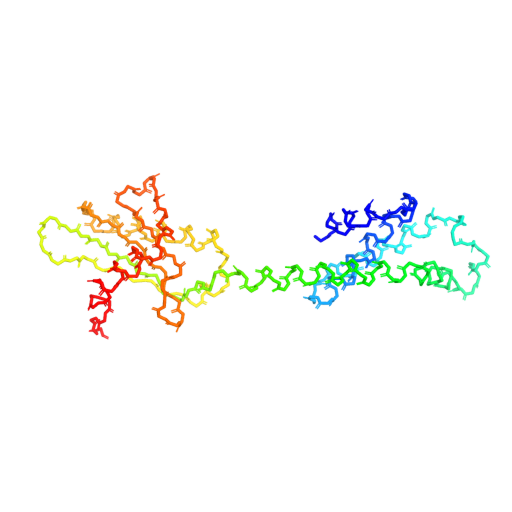 90.25 190 GLN A CA 1
ATOM 1456 C C . GLN A 1 190 ? -6.147 -4.516 18.338 1.00 90.25 190 GLN A C 1
ATOM 1458 O O . GLN A 1 190 ? -7.345 -4.790 18.318 1.00 90.25 190 GLN A O 1
ATOM 1463 N N . GLN A 1 191 ? -5.208 -5.388 18.713 1.00 88.31 191 GLN A N 1
ATOM 1464 C CA . GLN A 1 191 ? -5.509 -6.776 19.032 1.00 88.31 191 GLN A CA 1
ATOM 1465 C C . GLN A 1 191 ? -6.373 -6.889 20.290 1.00 88.31 191 GLN A C 1
ATOM 1467 O O . GLN A 1 191 ? -7.380 -7.586 20.280 1.00 88.31 191 GLN A O 1
ATOM 1472 N N . THR A 1 192 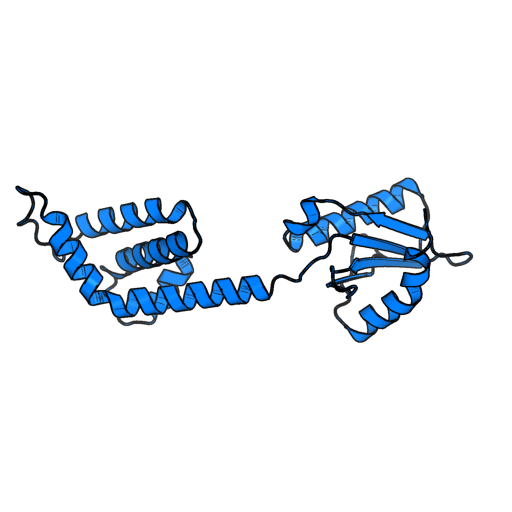? -6.028 -6.158 21.354 1.00 90.62 192 THR A N 1
ATOM 1473 C CA . THR A 1 192 ? -6.764 -6.220 22.625 1.00 90.62 192 THR A CA 1
ATOM 1474 C C . THR A 1 192 ? -8.198 -5.707 22.475 1.00 90.62 192 THR A C 1
ATOM 1476 O O . THR A 1 192 ? -9.117 -6.283 23.054 1.00 90.62 192 THR A O 1
ATOM 1479 N N . THR A 1 193 ? -8.413 -4.634 21.704 1.00 90.19 193 THR A N 1
ATOM 1480 C CA . THR A 1 193 ? -9.758 -4.102 21.450 1.00 90.19 193 THR A CA 1
ATOM 1481 C C . THR A 1 193 ? -10.553 -4.994 20.498 1.00 90.19 193 THR A C 1
ATOM 1483 O O . THR A 1 193 ? -11.745 -5.185 20.708 1.00 90.19 193 THR A O 1
ATOM 1486 N N . TRP A 1 194 ? -9.923 -5.585 19.481 1.00 89.75 194 TRP A N 1
ATOM 1487 C CA . TRP A 1 194 ? -10.605 -6.558 18.627 1.00 89.75 194 TRP A CA 1
ATOM 1488 C C . TRP A 1 194 ? -11.014 -7.805 19.412 1.00 89.75 194 TRP A C 1
ATOM 1490 O O . TRP A 1 194 ? -12.175 -8.195 19.376 1.00 89.75 194 TRP A O 1
ATOM 1500 N N . ASP A 1 195 ? -10.110 -8.384 20.204 1.00 89.62 195 ASP A N 1
ATOM 1501 C CA . ASP A 1 195 ? -10.402 -9.570 21.011 1.00 89.62 195 ASP A CA 1
ATOM 1502 C C . ASP A 1 195 ? -11.534 -9.334 22.023 1.00 89.62 195 ASP A C 1
ATOM 1504 O O . ASP A 1 195 ? -12.294 -10.258 22.319 1.00 89.62 195 ASP A O 1
ATOM 1508 N N . SER A 1 196 ? -11.689 -8.102 22.522 1.00 87.38 196 SER A N 1
ATOM 1509 C CA . SER A 1 196 ? -12.785 -7.748 23.424 1.00 87.38 196 SER A CA 1
ATOM 1510 C C . SER A 1 196 ? -14.120 -7.517 22.719 1.00 87.38 196 SER A C 1
ATOM 1512 O O . SER A 1 196 ? -15.145 -7.594 23.386 1.00 87.38 196 SER A O 1
ATOM 1514 N N . LEU A 1 197 ? -14.144 -7.266 21.407 1.00 86.75 197 LEU A N 1
ATOM 1515 C CA . LEU A 1 197 ? -15.364 -6.939 20.657 1.00 86.75 197 LEU A CA 1
ATOM 1516 C C . LEU A 1 197 ? -15.794 -8.023 19.668 1.00 86.75 197 LEU A C 1
ATOM 1518 O O . LEU A 1 197 ? -16.977 -8.112 19.355 1.00 86.75 197 LEU A O 1
ATOM 1522 N N . LYS A 1 198 ? -14.874 -8.874 19.206 1.00 85.94 198 LYS A N 1
ATOM 1523 C CA . LYS A 1 198 ? -15.131 -9.862 18.147 1.00 85.94 198 LYS A CA 1
ATOM 1524 C C . LYS A 1 198 ? -16.258 -10.841 18.467 1.00 85.94 198 LYS A C 1
ATOM 1526 O O . LYS A 1 198 ? -16.973 -11.261 17.572 1.00 85.94 198 LYS A O 1
ATOM 1531 N N . HIS A 1 199 ? -16.504 -11.120 19.745 1.00 83.19 199 HIS A N 1
ATOM 1532 C CA . HIS A 1 199 ? -17.624 -11.967 20.151 1.00 83.19 199 HIS A CA 1
ATOM 1533 C C . HIS A 1 199 ? -19.002 -11.364 19.814 1.00 83.19 199 HIS A C 1
ATOM 1535 O O . HIS A 1 199 ? -19.960 -12.111 19.666 1.00 83.19 199 HIS A O 1
ATOM 1541 N N . PHE A 1 200 ? -19.103 -10.038 19.653 1.00 78.75 200 PHE A N 1
ATOM 1542 C CA . PHE A 1 200 ? -20.304 -9.366 19.139 1.00 78.75 200 PHE A CA 1
ATOM 1543 C C . PHE A 1 200 ? -20.380 -9.377 17.600 1.00 78.75 200 PHE A C 1
ATOM 1545 O O . PHE A 1 200 ? -21.428 -9.072 17.041 1.00 78.75 200 PHE A O 1
ATOM 1552 N N . ALA A 1 201 ? -19.281 -9.699 16.908 1.00 74.81 201 ALA A N 1
ATOM 1553 C CA . ALA A 1 201 ? -19.262 -9.936 15.463 1.00 74.81 201 ALA A CA 1
ATOM 1554 C C . ALA A 1 201 ? -19.613 -11.388 15.088 1.00 74.81 201 ALA A C 1
ATOM 1556 O O . ALA A 1 201 ? -20.028 -11.625 13.957 1.00 74.81 201 ALA A O 1
ATOM 1557 N N . ASP A 1 202 ? -19.469 -12.330 16.026 1.00 62.81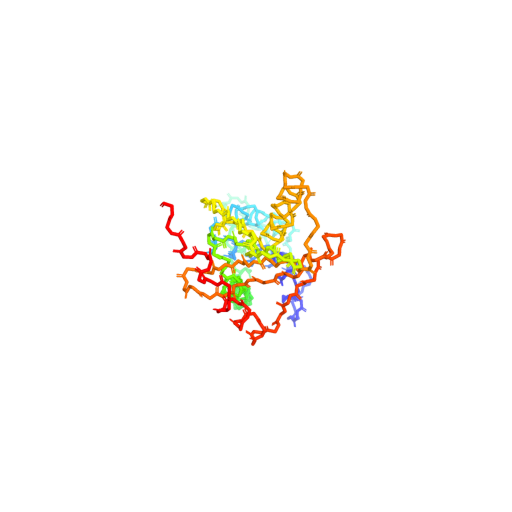 202 ASP A N 1
ATOM 1558 C CA . ASP A 1 202 ? -19.750 -13.761 15.844 1.00 62.81 202 ASP A CA 1
ATOM 1559 C C . ASP A 1 202 ? -21.233 -14.140 16.055 1.00 62.81 202 ASP A C 1
ATOM 1561 O O . ASP A 1 202 ? -21.584 -15.320 15.955 1.00 62.81 202 ASP A O 1
ATOM 1565 N N . GLU A 1 203 ? -22.124 -13.186 16.363 1.00 45.53 203 GLU A N 1
ATOM 1566 C CA . GLU A 1 203 ? -23.549 -13.500 16.519 1.00 45.53 203 GLU A CA 1
ATOM 1567 C C . GLU A 1 203 ? -24.165 -13.917 15.166 1.00 45.53 203 GLU A C 1
ATOM 1569 O O . GLU A 1 203 ? -24.097 -13.165 14.189 1.00 45.53 203 GLU A O 1
ATOM 1574 N N . PRO A 1 204 ? -24.747 -15.130 15.075 1.00 37.84 204 PRO A N 1
ATOM 1575 C CA . PRO A 1 204 ? -25.216 -15.686 13.818 1.00 37.84 204 PRO A CA 1
ATOM 1576 C C . PRO A 1 204 ? -26.512 -14.992 13.397 1.00 37.84 204 PRO A C 1
ATOM 1578 O O . PRO A 1 204 ? -27.515 -15.057 14.111 1.00 37.84 204 PRO A O 1
ATOM 1581 N N . PHE A 1 205 ? -26.499 -14.378 12.215 1.00 39.91 205 PHE A N 1
ATOM 1582 C CA . PHE A 1 205 ? -27.713 -14.187 11.423 1.00 39.91 205 PHE A CA 1
ATOM 1583 C C . PHE A 1 205 ? -27.972 -15.440 10.582 1.00 39.91 205 PHE A C 1
ATOM 1585 O O . PHE A 1 205 ? -27.017 -15.915 9.922 1.00 39.91 205 PHE A O 1
#

pLDDT: mean 78.3, std 12.95, range [37.84, 93.12]